Protein AF-A0A1Q5BEL4-F1 (afdb_monomer)

Sequence (198 aa):
MAGRVAHFDPRTVRQRYDLMGRSRVHVPMVVDVERRTFLWTDLHLPPSEGHHSVSRHIDELGRAGRDLYQYFSAGRTTLWNPAVWHAAARTDEVAVSRRHGLVRYRRGAGEDTAAFARRIRTLRTPDAEEPHGTESGDGDGVAAVERAAAGKRVLLAVVNGDAAPEKVSGTVYRLLPGPVDGCGLDRVAAGDLVASLG

Nearest PDB structures (foldseek):
  5nd9-assembly1_g  TM=2.510E-01  e=7.065E-01  Staphylococcus aureus subsp. aureus NCTC 8325

Foldseek 3Di:
DDDDDPDDDPVPPLDDDPPPDPADDAQDWDADPVVRDIDGDRDGDDDDPDDDDCVVCVVVSVVVVVVSVCCVVVPDDDLLLLVLLLCLVPDQWDWDQDPFWIFIGGADDVQHSVNSSCCVSVVHDTPDTDTDDPVDDPVSSQVVVLVVQALEEDEAEEAALAHQRHNGEEAYEYNYDYNNVVNHHHYDYSVRSVVVSD

Secondary structure (DSSP, 8-state):
----PPPP-TTS-S------S-----PPPEEETTTTEEE-----PPPPSS---TTTTHHHHHHHHHHHHHHHHS----THHHHHHHHHHH-SEEEEEETTEEEEEEPPTT--HHHHHHHHHTT-S-SEEEEPPTT--THHHHHHHHHHHTTSEEEEEEEE-----TT-EEEEEEEE--GGGGTTPEE--HHHHHHTT-

Solvent-accessible surface area (backbone atoms only — not comparable to full-atom values): 12216 Å² total; per-residue (Å²): 137,86,80,81,73,82,78,86,56,82,84,72,57,88,78,76,78,84,75,87,64,98,76,90,56,78,50,71,72,45,73,42,75,90,79,72,45,73,47,78,51,93,48,82,64,82,88,69,95,74,81,92,48,65,84,83,40,46,71,61,52,48,47,53,50,49,54,50,50,51,46,64,73,75,49,79,86,49,77,62,56,54,49,35,47,43,45,32,72,74,47,55,70,51,75,48,74,43,100,62,24,41,34,31,41,62,65,53,92,90,54,48,51,67,57,45,22,48,35,60,71,68,72,46,88,59,76,43,76,48,71,46,65,96,86,59,60,79,62,51,46,36,55,50,51,22,64,73,40,40,69,34,78,43,78,48,76,38,65,61,19,74,40,62,36,53,73,33,37,51,35,32,35,58,77,37,86,41,55,34,74,77,40,69,41,47,78,48,54,74,65,54,47,55,59,70,74,111

Mean predicted aligned error: 13.11 Å

pLDDT: mean 76.08, std 18.52, range [31.66, 98.0]

Structure (mmCIF, N/CA/C/O backbone):
data_AF-A0A1Q5BEL4-F1
#
_entry.id   AF-A0A1Q5BEL4-F1
#
loop_
_atom_site.group_PDB
_atom_site.id
_atom_site.type_symbol
_atom_site.label_atom_id
_atom_site.label_alt_id
_atom_site.label_comp_id
_atom_site.label_asym_id
_atom_site.label_entity_id
_atom_site.label_seq_id
_atom_site.pdbx_PDB_ins_code
_atom_site.Cartn_x
_atom_site.Cartn_y
_atom_site.Cartn_z
_atom_site.occupancy
_atom_site.B_iso_or_equiv
_atom_site.auth_seq_id
_atom_site.auth_comp_id
_atom_site.auth_asym_id
_atom_site.auth_atom_id
_atom_site.pdbx_PDB_model_num
ATOM 1 N N . MET A 1 1 ? 41.009 25.232 13.700 1.00 37.00 1 MET A N 1
ATOM 2 C CA . MET A 1 1 ? 39.651 24.827 13.274 1.00 37.00 1 MET A CA 1
ATOM 3 C C . MET A 1 1 ? 39.767 23.459 12.613 1.00 37.00 1 MET A C 1
ATOM 5 O O . MET A 1 1 ? 40.233 23.382 11.487 1.00 37.00 1 MET A O 1
ATOM 9 N N . ALA A 1 2 ? 39.477 22.377 13.339 1.00 40.75 2 ALA A N 1
ATOM 10 C CA . ALA A 1 2 ? 39.566 21.017 12.807 1.00 40.75 2 ALA A CA 1
ATOM 11 C C . ALA A 1 2 ? 38.225 20.642 12.158 1.00 40.75 2 ALA A C 1
ATOM 13 O O . ALA A 1 2 ? 37.207 20.559 12.845 1.00 40.75 2 ALA A O 1
ATOM 14 N N . GLY A 1 3 ? 38.217 20.466 10.836 1.00 41.31 3 GLY A N 1
ATOM 15 C CA . GLY A 1 3 ? 37.051 19.982 10.101 1.00 41.31 3 GLY A CA 1
ATOM 16 C C . GLY A 1 3 ? 36.788 18.518 10.446 1.00 41.31 3 GLY A C 1
ATOM 17 O O . GLY A 1 3 ? 37.640 17.664 10.212 1.00 41.31 3 GLY A O 1
ATOM 18 N N . ARG A 1 4 ? 35.617 18.217 11.018 1.00 44.59 4 ARG A N 1
ATOM 19 C CA . ARG A 1 4 ? 35.156 16.833 11.179 1.00 44.59 4 ARG A CA 1
ATOM 20 C C . ARG A 1 4 ? 34.889 16.252 9.796 1.00 44.59 4 ARG A C 1
ATOM 22 O O . ARG A 1 4 ? 33.920 16.630 9.145 1.00 44.59 4 ARG A O 1
ATOM 29 N N . VAL A 1 5 ? 35.727 15.313 9.374 1.00 47.38 5 VAL A N 1
ATOM 30 C CA . VAL A 1 5 ? 35.394 14.391 8.288 1.00 47.38 5 VAL A CA 1
ATOM 31 C C . VAL A 1 5 ? 34.282 13.488 8.818 1.00 47.38 5 VAL A C 1
ATOM 33 O O . VAL A 1 5 ? 34.467 12.812 9.831 1.00 47.38 5 VAL A O 1
ATOM 36 N N . ALA A 1 6 ? 33.104 13.526 8.196 1.00 55.84 6 ALA A N 1
ATOM 37 C CA . ALA A 1 6 ? 32.023 12.611 8.536 1.00 55.84 6 ALA A CA 1
ATOM 38 C C . ALA A 1 6 ? 32.507 11.176 8.280 1.00 55.84 6 ALA A C 1
ATOM 40 O O . ALA A 1 6 ? 32.850 10.818 7.154 1.00 55.84 6 ALA A O 1
ATOM 41 N N . HIS A 1 7 ? 32.595 10.378 9.343 1.00 51.28 7 HIS A N 1
ATOM 42 C CA . HIS A 1 7 ? 33.021 8.988 9.260 1.00 51.28 7 HIS A CA 1
ATOM 43 C C . HIS A 1 7 ? 31.937 8.197 8.517 1.00 51.28 7 HIS A C 1
ATOM 45 O O . HIS A 1 7 ? 30.773 8.212 8.915 1.00 51.28 7 HIS A O 1
ATOM 51 N N . PHE A 1 8 ? 32.304 7.537 7.421 1.00 48.06 8 PHE A N 1
ATOM 52 C CA . PHE A 1 8 ? 31.391 6.686 6.662 1.00 48.06 8 PHE A CA 1
ATOM 53 C C . PHE A 1 8 ? 30.908 5.522 7.545 1.00 48.06 8 PHE A C 1
ATOM 55 O O . PHE A 1 8 ? 31.724 4.716 7.996 1.00 48.06 8 PHE A O 1
ATOM 62 N N . ASP A 1 9 ? 29.596 5.439 7.799 1.00 60.56 9 ASP A N 1
ATOM 63 C CA . ASP A 1 9 ? 28.967 4.310 8.494 1.00 60.56 9 ASP A CA 1
ATOM 64 C C . ASP A 1 9 ? 28.228 3.407 7.485 1.00 60.56 9 ASP A C 1
ATOM 66 O O . ASP A 1 9 ? 27.144 3.766 7.011 1.00 60.56 9 ASP A O 1
ATOM 70 N N . PRO A 1 10 ? 28.748 2.205 7.179 1.00 42.53 10 PRO A N 1
ATOM 71 C CA . PRO A 1 10 ? 28.128 1.265 6.242 1.00 42.53 10 PRO A CA 1
ATOM 72 C C . PRO A 1 10 ? 26.755 0.725 6.699 1.00 42.53 10 PRO A C 1
ATOM 74 O O . PRO A 1 10 ? 26.060 0.052 5.929 1.00 42.53 10 PRO A O 1
ATOM 77 N N . ARG A 1 11 ? 26.320 0.995 7.938 1.00 47.84 11 ARG A N 1
ATOM 78 C CA . ARG A 1 11 ? 24.953 0.701 8.408 1.00 47.84 11 ARG A CA 1
ATOM 79 C C . ARG A 1 11 ? 23.916 1.711 7.921 1.00 47.84 11 ARG A C 1
ATOM 81 O O . ARG A 1 11 ? 22.742 1.367 7.856 1.00 47.84 11 ARG A O 1
ATOM 88 N N . THR A 1 12 ? 24.342 2.905 7.514 1.00 48.41 12 THR A N 1
ATOM 89 C CA . THR A 1 12 ? 23.457 3.967 7.000 1.00 48.41 12 THR A CA 1
ATOM 90 C C . THR A 1 12 ? 23.171 3.849 5.500 1.00 48.41 12 THR A C 1
ATOM 92 O O . THR A 1 12 ? 22.298 4.537 4.969 1.00 48.41 12 THR A O 1
ATOM 95 N N . VAL A 1 13 ? 23.873 2.948 4.804 1.00 45.94 13 VAL A N 1
ATOM 96 C CA . VAL A 1 13 ? 23.683 2.684 3.374 1.00 45.94 13 VAL A CA 1
ATOM 97 C C . VAL A 1 13 ? 22.357 1.947 3.167 1.00 45.94 13 VAL A C 1
ATOM 99 O O . VAL A 1 13 ? 22.234 0.759 3.462 1.00 45.94 13 VAL A O 1
ATOM 102 N N . ARG A 1 14 ? 21.356 2.668 2.648 1.00 45.94 14 ARG A N 1
ATOM 103 C CA . ARG A 1 14 ? 19.974 2.185 2.444 1.00 45.94 14 ARG A CA 1
ATOM 104 C C . ARG A 1 14 ? 19.803 1.255 1.235 1.00 45.94 14 ARG A C 1
ATOM 106 O O . ARG A 1 14 ? 18.746 0.655 1.082 1.00 45.94 14 ARG A O 1
ATOM 113 N N . GLN A 1 15 ? 20.828 1.119 0.396 1.00 37.22 15 GLN A N 1
ATOM 114 C CA . GLN A 1 15 ? 20.825 0.255 -0.784 1.00 37.22 15 GLN A CA 1
ATOM 115 C C . GLN A 1 15 ? 21.893 -0.829 -0.606 1.00 37.22 15 GLN A C 1
ATOM 117 O O . GLN A 1 15 ? 23.049 -0.657 -0.981 1.00 37.22 15 GLN A O 1
ATOM 122 N N . ARG A 1 16 ? 21.516 -1.937 0.038 1.00 38.50 16 ARG A N 1
ATOM 123 C CA . ARG A 1 16 ? 22.354 -3.138 0.119 1.00 38.50 16 ARG A CA 1
ATOM 124 C C . ARG A 1 16 ? 21.904 -4.089 -0.975 1.00 38.50 16 ARG A C 1
ATOM 126 O O . ARG A 1 16 ? 20.844 -4.693 -0.861 1.00 38.50 16 ARG A O 1
ATOM 133 N N . TYR A 1 17 ? 22.691 -4.184 -2.039 1.00 38.97 17 TYR A N 1
ATOM 134 C CA . TYR A 1 17 ? 22.554 -5.290 -2.974 1.00 38.97 17 TYR A CA 1
ATOM 135 C C . TYR A 1 17 ? 23.075 -6.547 -2.288 1.00 38.97 17 TYR A C 1
ATOM 137 O O . TYR A 1 17 ? 24.225 -6.584 -1.847 1.00 38.97 17 TYR A O 1
ATOM 145 N N . ASP A 1 18 ? 22.220 -7.557 -2.167 1.00 35.81 18 ASP A N 1
ATOM 146 C CA . ASP A 1 18 ? 22.659 -8.890 -1.787 1.00 35.81 18 ASP A CA 1
ATOM 147 C C . ASP A 1 18 ? 23.383 -9.495 -2.998 1.00 35.81 18 ASP A C 1
ATOM 149 O O . ASP A 1 18 ? 22.763 -9.933 -3.963 1.00 35.81 18 ASP A O 1
ATOM 153 N N . LEU A 1 19 ? 24.716 -9.417 -2.999 1.00 38.28 19 LEU A N 1
ATOM 154 C CA . LEU A 1 19 ? 25.570 -9.966 -4.061 1.00 38.28 19 LEU A CA 1
ATOM 155 C C . LEU A 1 19 ? 25.794 -11.482 -3.904 1.00 38.28 19 LEU A C 1
ATOM 157 O O . LEU A 1 19 ? 26.675 -12.053 -4.549 1.00 38.28 19 LEU A O 1
ATOM 161 N N . MET A 1 20 ? 25.020 -12.157 -3.053 1.00 31.66 20 MET A N 1
ATOM 162 C CA . MET A 1 20 ? 25.122 -13.599 -2.855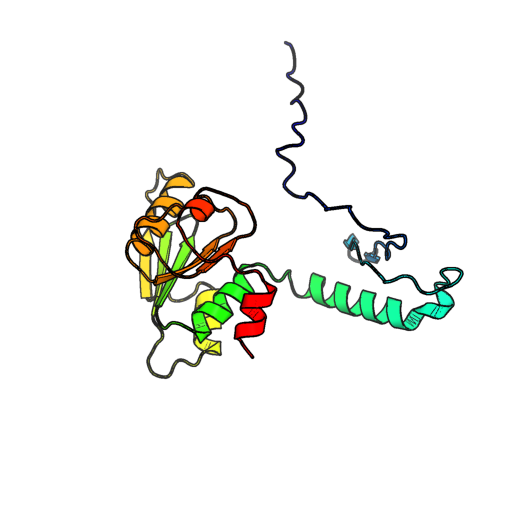 1.00 31.66 20 MET A CA 1
ATOM 163 C C . MET A 1 20 ? 24.425 -14.348 -4.001 1.00 31.66 20 MET A C 1
ATOM 165 O O . MET A 1 20 ? 23.270 -14.751 -3.915 1.00 31.66 20 MET A O 1
ATOM 169 N N . GLY A 1 21 ? 25.154 -14.552 -5.100 1.00 42.91 21 GLY A N 1
ATOM 170 C CA . GLY A 1 21 ? 24.732 -15.371 -6.238 1.00 42.91 21 GLY A CA 1
ATOM 171 C C . GLY A 1 21 ? 25.822 -15.471 -7.308 1.00 42.91 21 GLY A C 1
ATOM 172 O O . GLY A 1 21 ? 26.607 -14.546 -7.496 1.00 42.91 21 GLY A O 1
ATOM 173 N N . ARG A 1 22 ? 25.899 -16.596 -8.035 1.00 42.25 22 ARG A N 1
ATOM 174 C CA . ARG A 1 22 ? 26.864 -16.801 -9.141 1.00 42.25 22 ARG A CA 1
ATOM 175 C C . ARG A 1 22 ? 26.453 -16.012 -10.398 1.00 42.25 22 ARG A C 1
ATOM 177 O O . ARG A 1 22 ? 26.188 -16.605 -11.438 1.00 42.25 22 ARG A O 1
ATOM 184 N N . SER A 1 23 ? 26.385 -14.686 -10.309 1.00 42.66 23 SER A N 1
ATOM 185 C CA . SER A 1 23 ? 26.035 -13.809 -11.433 1.00 42.66 23 SER A CA 1
ATOM 186 C C . SER A 1 23 ? 27.297 -13.333 -12.161 1.00 42.66 23 SER A C 1
ATOM 188 O O . SER A 1 23 ? 28.214 -12.826 -11.521 1.00 42.66 23 SER A O 1
ATOM 190 N N . ARG A 1 24 ? 27.373 -13.512 -13.489 1.00 49.47 24 ARG A N 1
ATOM 191 C CA . ARG A 1 24 ? 28.543 -13.131 -14.318 1.00 49.47 24 ARG A CA 1
ATOM 192 C C . ARG A 1 24 ? 28.232 -12.190 -15.488 1.00 49.47 24 ARG A C 1
ATOM 194 O O . ARG A 1 24 ? 29.149 -11.845 -16.226 1.00 49.47 24 ARG A O 1
ATOM 201 N N . VAL A 1 25 ? 26.985 -11.750 -15.659 1.00 49.25 25 VAL A N 1
ATOM 202 C CA . VAL A 1 25 ? 26.607 -10.832 -16.745 1.00 49.25 25 VAL A CA 1
ATOM 203 C C . VAL A 1 25 ? 25.882 -9.625 -16.163 1.00 49.25 25 VAL A C 1
ATOM 205 O O . VAL A 1 25 ? 24.880 -9.784 -15.474 1.00 49.25 25 VAL A O 1
ATOM 208 N N . HIS A 1 26 ? 26.407 -8.434 -16.450 1.00 51.78 26 HIS A N 1
ATOM 209 C CA . HIS A 1 26 ? 25.772 -7.146 -16.179 1.00 51.78 26 HIS A CA 1
ATOM 210 C C . HIS A 1 26 ? 25.292 -6.569 -17.519 1.00 51.78 26 HIS A C 1
ATOM 212 O O . HIS A 1 26 ? 26.087 -6.403 -18.445 1.00 51.78 26 HIS A O 1
ATOM 218 N N . VAL A 1 27 ? 23.990 -6.320 -17.646 1.00 54.47 27 VAL A N 1
ATOM 219 C CA . VAL A 1 27 ? 23.359 -5.698 -18.830 1.00 54.47 27 VAL A CA 1
ATOM 220 C C . VAL A 1 27 ? 23.579 -4.173 -18.776 1.00 54.47 27 VAL A C 1
ATOM 222 O O . VAL A 1 27 ? 23.714 -3.630 -17.678 1.00 54.47 27 VAL A O 1
ATOM 225 N N . PRO A 1 28 ? 23.717 -3.470 -19.921 1.00 59.34 28 PRO A N 1
ATOM 226 C CA . PRO A 1 28 ? 24.504 -2.246 -19.957 1.00 59.34 28 PRO A CA 1
ATOM 227 C C . PRO A 1 28 ? 23.776 -1.027 -19.397 1.00 59.34 28 PRO A C 1
ATOM 229 O O . PRO A 1 28 ? 22.558 -0.882 -19.490 1.00 59.34 28 PRO A O 1
ATOM 232 N N . MET A 1 29 ? 24.587 -0.097 -18.898 1.00 60.78 29 MET A N 1
ATOM 233 C CA . MET A 1 29 ? 24.228 1.306 -18.749 1.00 60.78 29 MET A CA 1
ATOM 234 C C . MET A 1 29 ? 23.734 1.846 -20.100 1.00 60.78 29 MET A C 1
ATOM 236 O O . MET A 1 29 ? 24.483 1.864 -21.077 1.00 60.78 29 MET A O 1
ATOM 240 N N . VAL A 1 30 ? 22.482 2.292 -20.162 1.00 64.25 30 VAL A N 1
ATOM 241 C CA . VAL A 1 30 ? 21.919 2.969 -21.337 1.00 64.25 30 VAL A CA 1
ATOM 242 C C . VAL A 1 30 ? 22.134 4.466 -21.159 1.00 64.25 30 VAL A C 1
ATOM 244 O O . VAL A 1 30 ? 21.725 5.021 -20.143 1.00 64.25 30 VAL A O 1
ATOM 247 N N . VAL A 1 31 ? 22.769 5.128 -22.126 1.00 62.19 31 VAL A N 1
ATOM 248 C CA . VAL A 1 31 ? 22.991 6.582 -22.109 1.00 62.19 31 VAL A CA 1
ATOM 249 C C . VAL A 1 31 ? 22.191 7.221 -23.234 1.00 62.19 31 VAL A C 1
ATOM 251 O O . VAL A 1 31 ? 22.433 6.951 -24.407 1.00 62.19 31 VAL A O 1
ATOM 254 N N . ASP A 1 32 ? 21.250 8.084 -22.870 1.00 66.94 32 ASP A N 1
ATOM 255 C CA . ASP A 1 32 ? 20.534 8.953 -23.795 1.00 66.94 32 ASP A CA 1
ATOM 256 C C . ASP A 1 32 ? 21.295 10.285 -23.874 1.00 66.94 32 ASP A C 1
ATOM 258 O O . ASP A 1 32 ? 21.235 11.118 -22.962 1.00 66.94 32 ASP A O 1
ATOM 262 N N . VAL A 1 33 ? 22.072 10.453 -24.946 1.00 76.06 33 VAL A N 1
ATOM 263 C CA . VAL A 1 33 ? 22.951 11.617 -25.148 1.00 76.06 33 VAL A CA 1
ATOM 264 C C . VAL A 1 33 ? 22.149 12.884 -25.453 1.00 76.06 33 VAL A C 1
ATOM 266 O O . VAL A 1 33 ? 22.538 13.968 -25.019 1.00 76.06 33 VAL A O 1
ATOM 269 N N . GLU A 1 34 ? 21.017 12.757 -26.149 1.00 62.38 34 GLU A N 1
ATOM 270 C CA . GLU A 1 34 ? 20.153 13.885 -26.509 1.00 62.38 34 GLU A CA 1
ATOM 271 C C . GLU A 1 34 ? 19.497 14.478 -25.259 1.00 62.38 34 GLU A C 1
ATOM 273 O O . GLU A 1 34 ? 19.540 15.688 -25.031 1.00 62.38 34 GLU A O 1
ATOM 278 N N . ARG A 1 35 ? 18.956 13.614 -24.395 1.00 61.69 35 ARG A N 1
ATOM 279 C CA . ARG A 1 35 ? 18.282 14.026 -23.156 1.00 61.69 35 ARG A CA 1
ATOM 280 C C . ARG A 1 35 ? 19.229 14.171 -21.969 1.00 61.69 35 ARG A C 1
ATOM 282 O O . ARG A 1 35 ? 18.795 14.609 -20.906 1.00 61.69 35 ARG A O 1
ATOM 289 N N . ARG A 1 36 ? 20.510 13.820 -22.135 1.00 65.94 36 ARG A N 1
ATOM 290 C CA . ARG A 1 36 ? 21.544 13.800 -21.082 1.00 65.94 36 ARG A CA 1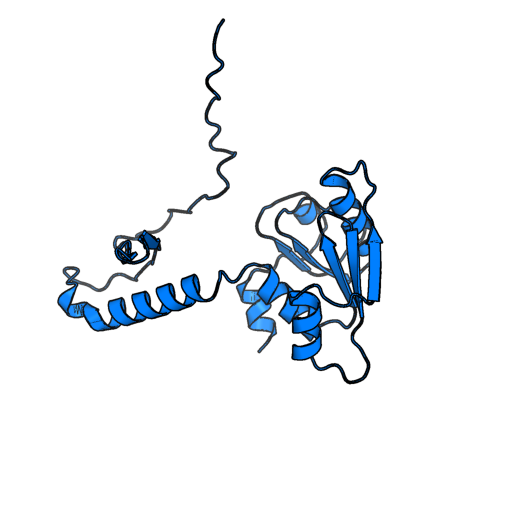
ATOM 291 C C . ARG A 1 36 ? 21.113 12.988 -19.858 1.00 65.94 36 ARG A C 1
ATOM 293 O O . ARG A 1 36 ? 21.316 13.404 -18.719 1.00 65.94 36 ARG A O 1
ATOM 300 N N . THR A 1 37 ? 20.511 11.826 -20.095 1.00 60.56 37 THR A N 1
ATOM 301 C CA . THR A 1 37 ? 20.098 10.902 -19.030 1.00 60.56 37 THR A CA 1
ATOM 302 C C . THR A 1 37 ? 20.820 9.573 -19.172 1.00 60.56 37 THR A C 1
ATOM 304 O O . THR A 1 37 ? 21.246 9.197 -20.262 1.00 60.56 37 THR A O 1
ATOM 307 N N . PHE A 1 38 ? 20.983 8.856 -18.064 1.00 56.50 38 PHE A N 1
ATOM 308 C CA . PHE A 1 38 ? 21.487 7.491 -18.094 1.00 56.50 38 PHE A CA 1
ATOM 309 C C . PHE A 1 38 ? 20.603 6.585 -17.245 1.00 56.50 38 PHE A C 1
ATOM 311 O O . PHE A 1 38 ? 20.032 7.011 -16.238 1.00 56.50 38 PHE A O 1
ATOM 318 N N . LEU A 1 39 ? 20.513 5.327 -17.657 1.00 64.94 39 LEU A N 1
ATOM 319 C CA . LEU A 1 39 ? 19.819 4.272 -16.953 1.00 64.94 39 LEU A CA 1
ATOM 320 C C . LEU A 1 39 ? 20.799 3.139 -16.652 1.00 64.94 39 LEU A C 1
ATOM 322 O O . LEU A 1 39 ? 21.334 2.514 -17.562 1.00 64.94 39 LEU A O 1
ATOM 326 N N . TRP A 1 40 ? 21.012 2.871 -15.367 1.00 60.03 40 TRP A N 1
ATOM 327 C CA . TRP A 1 40 ? 21.757 1.711 -14.885 1.00 60.03 40 TRP A CA 1
ATOM 328 C C . TRP A 1 40 ? 20.764 0.679 -14.359 1.00 60.03 40 TRP A C 1
ATOM 330 O O . TRP A 1 40 ? 19.935 1.007 -13.508 1.00 60.03 40 TRP A O 1
ATOM 340 N N . THR A 1 41 ? 20.850 -0.564 -14.837 1.00 60.16 41 THR A N 1
ATOM 341 C CA . THR A 1 41 ? 20.016 -1.663 -14.333 1.00 60.16 41 THR A CA 1
ATOM 342 C C . THR A 1 41 ? 20.878 -2.889 -14.072 1.00 60.16 41 THR A C 1
ATOM 344 O O . THR A 1 41 ? 21.568 -3.352 -14.979 1.00 60.16 41 THR A O 1
ATOM 347 N N . ASP A 1 42 ? 20.802 -3.446 -12.867 1.00 60.03 42 ASP A N 1
ATOM 348 C CA . ASP A 1 42 ? 21.442 -4.722 -12.546 1.00 60.03 42 ASP A CA 1
ATOM 349 C C . ASP A 1 42 ? 20.514 -5.859 -12.981 1.00 60.03 42 ASP A C 1
ATOM 351 O O . ASP A 1 42 ? 19.735 -6.400 -12.197 1.00 60.03 42 ASP A O 1
ATOM 355 N N . LEU A 1 43 ? 20.524 -6.163 -14.280 1.00 58.62 43 LEU A N 1
ATOM 356 C CA . LEU A 1 43 ? 19.709 -7.241 -14.829 1.00 58.62 43 LEU A CA 1
ATOM 357 C C . LEU A 1 43 ? 20.487 -8.555 -14.749 1.00 58.62 43 LEU A C 1
ATOM 359 O O . LEU A 1 43 ? 21.539 -8.710 -15.371 1.00 58.62 43 LEU A O 1
ATOM 363 N N . HIS A 1 44 ? 19.956 -9.496 -13.971 1.00 59.09 44 HIS A N 1
ATOM 364 C CA . HIS A 1 44 ? 20.517 -10.831 -13.811 1.00 59.09 44 HIS A CA 1
ATOM 365 C C . HIS A 1 44 ? 19.959 -11.752 -14.895 1.00 59.09 44 HIS A C 1
ATOM 367 O O . HIS A 1 44 ? 18.794 -12.142 -14.845 1.00 59.09 44 HIS A O 1
ATOM 373 N N . LEU A 1 45 ? 20.790 -12.107 -15.873 1.00 57.88 45 LEU A N 1
ATOM 374 C CA . LEU A 1 45 ? 20.449 -13.131 -16.858 1.00 57.88 45 LEU A CA 1
ATOM 375 C C . LEU A 1 45 ? 21.005 -14.488 -16.400 1.00 57.88 45 LEU A C 1
ATOM 377 O O . LEU A 1 45 ? 22.172 -14.551 -15.994 1.00 57.88 45 LEU A O 1
ATOM 381 N N . PRO A 1 46 ? 20.207 -15.574 -16.442 1.00 51.94 46 PRO A N 1
ATOM 382 C CA . PRO A 1 46 ? 20.721 -16.908 -16.165 1.00 51.94 46 PRO A CA 1
ATOM 383 C C . PRO A 1 46 ? 21.816 -17.261 -17.187 1.00 51.94 46 PRO A C 1
ATOM 385 O O . PRO A 1 46 ? 21.712 -16.874 -18.354 1.00 51.94 46 PRO A O 1
ATOM 388 N N . PRO A 1 47 ? 22.884 -17.966 -16.778 1.00 51.09 47 PRO A N 1
ATOM 389 C CA . PRO A 1 47 ? 23.959 -18.318 -17.692 1.00 51.09 47 PRO A CA 1
ATOM 390 C C . PRO A 1 47 ? 23.441 -19.267 -18.779 1.00 51.09 47 PRO A C 1
ATOM 392 O O . PRO A 1 47 ? 22.877 -20.315 -18.472 1.00 51.09 47 PRO A O 1
ATOM 395 N N . SER A 1 48 ? 23.673 -18.922 -20.043 1.00 55.56 48 SER A N 1
ATOM 396 C CA . SER A 1 48 ? 23.706 -19.893 -21.136 1.00 55.56 48 SER A CA 1
ATOM 397 C C . SER A 1 48 ? 25.138 -20.413 -21.292 1.00 55.56 48 SER A C 1
ATOM 399 O O . SER A 1 48 ? 26.105 -19.687 -21.045 1.00 55.56 48 SER A O 1
ATOM 401 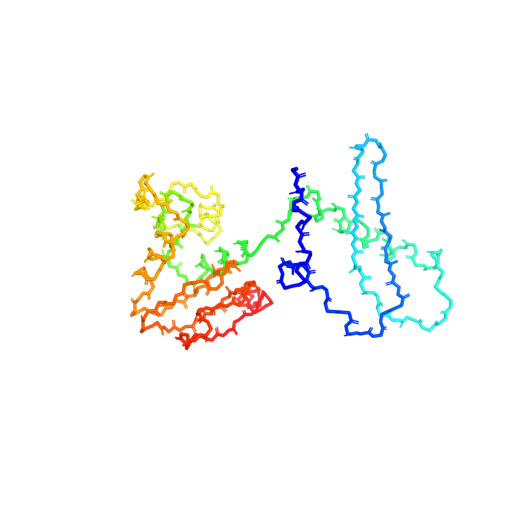N N . GLU A 1 49 ? 25.302 -21.686 -21.653 1.00 46.03 49 GLU A N 1
ATOM 402 C CA . GLU A 1 49 ? 26.627 -22.246 -21.931 1.00 46.03 49 GLU A CA 1
ATOM 403 C C . GLU A 1 49 ? 27.265 -21.536 -23.144 1.00 46.03 49 GLU A C 1
ATOM 405 O O . GLU A 1 49 ? 26.658 -21.450 -24.212 1.00 46.03 49 GLU A O 1
ATOM 410 N N . GLY A 1 50 ? 28.495 -21.024 -22.993 1.00 54.84 50 GLY A N 1
ATOM 411 C CA . GLY A 1 50 ? 29.290 -20.442 -24.085 1.00 54.84 50 GLY A CA 1
ATOM 412 C C . GLY A 1 50 ? 29.812 -19.017 -23.844 1.00 54.84 50 GLY A C 1
ATOM 413 O O . GLY A 1 50 ? 29.740 -18.471 -22.746 1.00 54.84 50 GLY A O 1
ATOM 414 N N . HIS A 1 51 ? 30.390 -18.414 -24.891 1.00 50.59 51 HIS A N 1
ATOM 415 C CA . HIS A 1 51 ? 30.843 -17.018 -24.881 1.00 50.59 51 HIS A CA 1
ATOM 416 C C . HIS A 1 51 ? 29.647 -16.062 -25.001 1.00 50.59 51 HIS A C 1
ATOM 418 O O . HIS A 1 51 ? 28.845 -16.189 -25.928 1.00 50.59 51 HIS A O 1
ATOM 424 N N . HIS A 1 52 ? 29.556 -15.071 -24.108 1.00 56.47 52 HIS A N 1
ATOM 425 C CA . HIS A 1 52 ? 28.526 -14.029 -24.150 1.00 56.47 52 HIS A CA 1
ATOM 426 C C . HIS A 1 52 ? 28.690 -13.162 -25.409 1.00 56.47 52 HIS A C 1
ATOM 428 O O . HIS A 1 52 ? 29.532 -12.268 -25.468 1.00 56.47 52 HIS A O 1
ATOM 434 N N . SER A 1 53 ? 27.902 -13.454 -26.442 1.00 59.81 53 SER A N 1
ATOM 435 C CA . SER A 1 53 ? 27.921 -12.735 -27.714 1.00 59.81 53 SER A CA 1
ATOM 436 C C . SER A 1 53 ? 26.727 -11.792 -27.794 1.00 59.81 53 SER A C 1
ATOM 438 O O . SER A 1 53 ? 25.587 -12.230 -27.920 1.00 59.81 53 SER A O 1
ATOM 440 N N . VAL A 1 54 ? 26.993 -10.484 -27.765 1.00 58.75 54 VAL A N 1
ATOM 441 C CA . VAL A 1 54 ? 25.955 -9.446 -27.898 1.00 58.75 54 VAL A CA 1
ATOM 442 C C . VAL A 1 54 ? 25.152 -9.621 -29.189 1.00 58.75 54 VAL A C 1
ATOM 444 O O . VAL A 1 54 ? 23.933 -9.492 -29.173 1.00 58.75 54 VAL A O 1
ATOM 447 N N . SER A 1 55 ? 25.812 -9.983 -30.294 1.00 60.22 55 SER A N 1
ATOM 448 C CA . SER A 1 55 ? 25.143 -10.200 -31.580 1.00 60.22 55 SER A CA 1
ATOM 449 C C . SER A 1 55 ? 24.185 -11.391 -31.568 1.00 60.22 55 SER A C 1
AT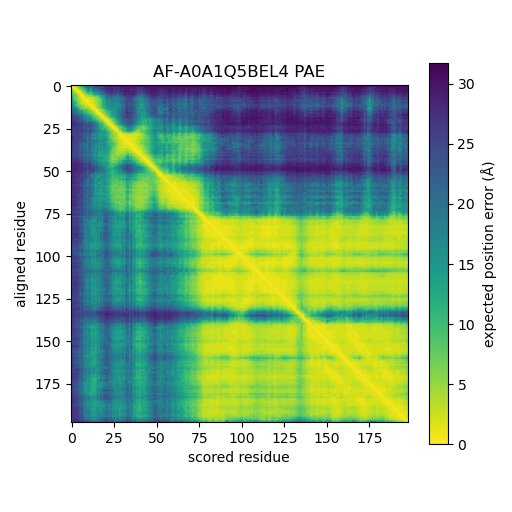OM 451 O O . SER A 1 55 ? 23.164 -11.341 -32.245 1.00 60.22 55 SER A O 1
ATOM 453 N N . ARG A 1 56 ? 24.463 -12.437 -30.778 1.00 59.38 56 ARG A N 1
ATOM 454 C CA . ARG A 1 56 ? 23.565 -13.596 -30.634 1.00 59.38 56 ARG A CA 1
ATOM 455 C C . ARG A 1 56 ? 22.341 -13.314 -29.760 1.00 59.38 56 ARG A C 1
ATOM 457 O O . ARG A 1 56 ? 21.333 -13.983 -29.931 1.00 59.38 56 ARG A O 1
ATOM 464 N N . HIS A 1 57 ? 22.421 -12.330 -28.865 1.00 62.25 57 HIS A N 1
ATOM 465 C CA . HIS A 1 57 ? 21.358 -11.988 -27.910 1.00 62.25 57 HIS A CA 1
ATOM 466 C C . HIS A 1 57 ? 20.697 -10.630 -28.199 1.00 62.25 57 HIS A C 1
ATOM 468 O O . HIS A 1 57 ? 20.026 -10.075 -27.330 1.00 62.25 57 HIS A O 1
ATOM 474 N N . ILE A 1 58 ? 20.879 -10.070 -29.402 1.00 69.00 58 ILE A N 1
ATOM 475 C CA . ILE A 1 58 ? 20.450 -8.701 -29.730 1.00 69.00 58 ILE A CA 1
ATOM 476 C C . ILE A 1 58 ? 18.944 -8.478 -29.523 1.00 69.00 58 ILE A C 1
ATOM 478 O O . ILE A 1 58 ? 18.549 -7.438 -29.000 1.00 69.00 58 ILE A O 1
ATOM 482 N N . ASP A 1 59 ? 18.110 -9.471 -29.832 1.00 71.06 59 ASP A N 1
ATOM 483 C CA . ASP A 1 59 ? 16.653 -9.366 -29.684 1.00 71.06 59 ASP A CA 1
ATOM 484 C C . ASP A 1 59 ? 16.189 -9.480 -28.224 1.00 71.06 59 ASP A C 1
ATOM 486 O O . ASP A 1 59 ? 15.205 -8.859 -27.819 1.00 71.06 59 ASP A O 1
ATOM 490 N N . GLU A 1 60 ? 16.873 -10.287 -27.414 1.00 67.12 60 GLU A N 1
ATOM 491 C CA . GLU A 1 60 ? 16.592 -10.441 -25.979 1.00 67.12 60 GLU A CA 1
ATOM 492 C C . GLU A 1 60 ? 17.047 -9.199 -25.210 1.00 67.12 60 GLU A C 1
ATOM 494 O O . GLU A 1 60 ? 16.288 -8.645 -24.415 1.00 67.12 60 GLU A O 1
ATOM 499 N N . LEU A 1 61 ? 18.246 -8.699 -25.524 1.00 68.75 61 LEU A N 1
ATOM 500 C CA . LEU A 1 61 ? 18.779 -7.448 -24.988 1.00 68.75 61 LEU A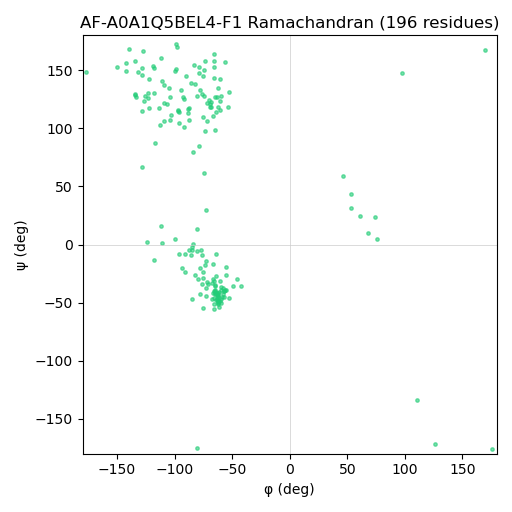 CA 1
ATOM 501 C C . LEU A 1 61 ? 17.949 -6.242 -25.441 1.00 68.75 61 LEU A C 1
ATOM 503 O O . LEU A 1 61 ? 17.697 -5.344 -24.642 1.00 68.75 61 LEU A O 1
ATOM 507 N N . GLY A 1 62 ? 17.481 -6.228 -26.691 1.00 71.06 62 GLY A N 1
ATOM 508 C CA . GLY A 1 62 ? 16.601 -5.187 -27.220 1.00 71.06 62 GLY A CA 1
ATOM 509 C C . GLY A 1 62 ? 15.239 -5.155 -26.523 1.00 71.06 62 GLY A C 1
ATOM 510 O O . GLY A 1 62 ? 14.743 -4.074 -26.202 1.00 71.06 62 GLY A O 1
ATOM 511 N N . ARG A 1 63 ? 14.655 -6.324 -26.224 1.00 73.06 63 ARG A N 1
ATOM 512 C CA . ARG A 1 63 ? 13.421 -6.437 -25.427 1.00 73.06 63 ARG A CA 1
ATOM 513 C C . ARG A 1 63 ? 13.631 -5.985 -23.988 1.00 73.06 63 ARG A C 1
ATOM 515 O O . ARG A 1 63 ? 12.921 -5.093 -23.542 1.00 73.06 63 ARG A O 1
ATOM 522 N N . ALA A 1 64 ? 14.656 -6.501 -23.313 1.00 70.25 64 ALA A N 1
ATOM 523 C CA . ALA A 1 64 ? 14.993 -6.076 -21.958 1.00 70.25 64 ALA A CA 1
ATOM 524 C C . ALA A 1 64 ? 15.247 -4.559 -21.889 1.00 70.25 64 ALA A C 1
ATOM 526 O O . ALA A 1 64 ? 14.699 -3.879 -21.028 1.00 70.25 64 ALA A O 1
ATOM 527 N N . GLY A 1 65 ? 16.010 -4.004 -22.835 1.00 71.19 65 GLY A N 1
ATOM 528 C CA . GLY A 1 65 ? 16.274 -2.568 -22.931 1.00 71.19 65 GLY A CA 1
ATOM 529 C C . GLY A 1 65 ? 15.009 -1.738 -23.162 1.00 71.19 65 GLY A C 1
ATOM 530 O O . GLY A 1 65 ? 14.836 -0.709 -22.512 1.00 71.19 65 GLY A O 1
ATOM 531 N N . ARG A 1 66 ? 14.098 -2.193 -24.034 1.00 73.50 66 ARG A N 1
ATOM 532 C CA . ARG A 1 66 ? 12.790 -1.554 -24.251 1.00 73.50 66 ARG A CA 1
ATOM 533 C C . ARG A 1 66 ? 11.935 -1.580 -22.986 1.00 73.50 66 ARG A C 1
ATOM 535 O O . ARG A 1 66 ? 11.414 -0.534 -22.609 1.00 73.50 66 ARG A O 1
ATOM 542 N N . ASP A 1 67 ? 11.810 -2.735 -22.343 1.00 73.56 67 ASP A N 1
ATOM 543 C CA . ASP A 1 67 ? 10.964 -2.915 -21.161 1.00 73.56 67 ASP A CA 1
ATOM 544 C C . ASP A 1 67 ? 11.484 -2.080 -19.989 1.00 73.56 67 ASP A C 1
ATOM 546 O O . ASP A 1 67 ? 10.718 -1.380 -19.327 1.00 73.56 67 ASP A O 1
ATOM 550 N N . LEU A 1 68 ? 12.805 -2.062 -19.790 1.00 71.12 68 LEU A N 1
ATOM 551 C CA . LEU A 1 68 ? 13.463 -1.196 -18.817 1.00 71.12 68 LEU A CA 1
ATOM 552 C C . LEU A 1 68 ? 13.244 0.280 -19.155 1.00 71.12 68 LEU A C 1
ATOM 554 O O . LEU A 1 68 ? 12.811 1.046 -18.298 1.00 71.12 68 LEU A O 1
ATOM 558 N N . TYR A 1 69 ? 13.489 0.700 -20.397 1.00 72.44 69 TYR A N 1
ATOM 559 C CA . TYR A 1 69 ? 13.283 2.090 -20.797 1.00 72.44 69 TYR A CA 1
ATOM 560 C C . TYR A 1 69 ? 11.832 2.530 -20.583 1.00 72.44 69 TYR A C 1
ATOM 562 O O . TYR A 1 69 ? 11.594 3.593 -20.013 1.00 72.44 69 TYR A O 1
ATOM 570 N N . GLN A 1 70 ? 10.859 1.707 -20.975 1.00 71.12 70 GLN A N 1
ATOM 571 C CA . GLN A 1 70 ? 9.441 1.980 -20.772 1.00 71.12 70 GLN A CA 1
ATOM 572 C C . GLN A 1 70 ? 9.095 2.047 -19.280 1.00 71.12 70 GLN A C 1
ATOM 574 O O . GLN A 1 70 ? 8.422 2.985 -18.856 1.00 71.12 70 GLN A O 1
ATOM 579 N N . TYR A 1 71 ? 9.611 1.117 -18.475 1.00 65.44 71 TYR A N 1
ATOM 580 C CA . TYR A 1 71 ? 9.439 1.104 -17.024 1.00 65.44 71 TYR A CA 1
ATOM 581 C C . TYR A 1 71 ? 9.993 2.371 -16.355 1.00 65.44 71 TYR A C 1
ATOM 583 O O . TYR A 1 71 ? 9.310 3.002 -15.551 1.00 65.44 71 TYR A O 1
ATOM 591 N N . PHE A 1 72 ? 11.211 2.790 -16.705 1.00 67.69 72 PHE A N 1
ATOM 592 C CA . PHE A 1 72 ? 11.827 3.981 -16.117 1.00 67.69 72 PHE A CA 1
ATOM 593 C C . PHE A 1 72 ? 11.238 5.291 -16.658 1.00 67.69 72 PHE A C 1
ATOM 595 O O . PHE A 1 72 ? 11.186 6.274 -15.919 1.00 67.69 72 PHE A O 1
ATOM 602 N N . SER A 1 73 ? 10.738 5.300 -17.895 1.00 67.62 73 SER A N 1
ATOM 603 C CA . SER A 1 73 ? 10.111 6.477 -18.516 1.00 67.62 73 SER A CA 1
ATOM 604 C C . SER A 1 73 ? 8.664 6.697 -18.068 1.00 67.62 73 SER A C 1
ATOM 606 O O . SER A 1 73 ? 8.207 7.835 -18.018 1.00 67.62 73 SER A O 1
ATOM 608 N N . ALA A 1 74 ? 7.937 5.631 -17.717 1.00 65.62 74 ALA A N 1
ATOM 609 C CA . ALA A 1 74 ? 6.557 5.707 -17.227 1.00 65.62 74 ALA A CA 1
ATOM 610 C C . ALA A 1 74 ? 6.451 6.071 -15.730 1.00 65.62 74 ALA A C 1
ATOM 612 O O . ALA A 1 74 ? 5.351 6.284 -15.218 1.00 65.62 74 ALA A O 1
ATOM 613 N N . GLY A 1 75 ? 7.589 6.166 -15.034 1.00 59.84 75 GLY A N 1
ATOM 614 C CA . GLY A 1 75 ? 7.677 6.397 -13.594 1.00 59.84 75 GLY A CA 1
ATOM 615 C C . GLY A 1 75 ? 7.870 5.100 -12.803 1.00 59.84 75 GLY A C 1
ATOM 616 O O . GLY A 1 75 ? 7.387 4.033 -13.170 1.00 59.84 75 GLY A O 1
ATOM 617 N N . ARG A 1 76 ? 8.596 5.182 -11.679 1.00 61.44 76 ARG A N 1
ATOM 618 C CA . ARG A 1 76 ? 8.888 4.005 -10.848 1.00 61.44 76 ARG A CA 1
ATOM 619 C C . ARG A 1 76 ? 7.617 3.522 -10.156 1.00 61.44 76 ARG A C 1
ATOM 621 O O . ARG A 1 76 ? 7.007 4.268 -9.390 1.00 61.44 76 ARG A O 1
ATOM 628 N N . THR A 1 77 ? 7.263 2.254 -10.358 1.00 60.50 77 THR A N 1
ATOM 629 C CA . THR A 1 77 ? 6.296 1.589 -9.480 1.00 60.50 77 THR A CA 1
ATOM 630 C C . THR A 1 77 ? 6.908 1.508 -8.088 1.00 60.50 77 THR A C 1
ATOM 632 O O . THR A 1 77 ? 7.938 0.873 -7.888 1.00 60.50 77 THR A O 1
ATOM 635 N N . THR A 1 78 ? 6.312 2.208 -7.127 1.00 72.19 78 THR A N 1
ATOM 636 C CA . THR A 1 78 ? 6.725 2.147 -5.721 1.00 72.19 78 THR A CA 1
ATOM 637 C C . THR A 1 78 ? 5.823 1.173 -4.968 1.00 72.19 78 THR A C 1
ATOM 639 O O . THR A 1 78 ? 4.780 0.778 -5.490 1.00 72.19 78 THR A O 1
ATOM 642 N N . LEU A 1 79 ? 6.180 0.834 -3.721 1.00 74.06 79 LEU A N 1
ATOM 643 C CA . LEU A 1 79 ? 5.340 0.058 -2.786 1.00 74.06 79 LEU A CA 1
ATOM 644 C C . LEU A 1 79 ? 3.887 0.560 -2.740 1.00 74.06 79 LEU A C 1
ATOM 646 O O . LEU A 1 79 ? 2.964 -0.212 -2.504 1.00 74.06 79 LEU A O 1
ATOM 650 N N . TRP A 1 80 ? 3.703 1.859 -2.992 1.00 85.56 80 TRP A N 1
ATOM 651 C CA . TRP A 1 80 ? 2.421 2.542 -3.063 1.00 85.56 80 TRP A CA 1
ATOM 652 C C . TRP A 1 80 ? 1.436 1.873 -4.019 1.00 85.56 80 TRP A C 1
ATOM 654 O O . TRP A 1 80 ? 0.286 1.659 -3.663 1.00 85.56 80 TRP A O 1
ATOM 664 N N . ASN A 1 81 ? 1.875 1.513 -5.226 1.00 85.56 81 ASN A N 1
ATOM 665 C CA . ASN A 1 81 ? 0.977 1.010 -6.261 1.00 85.56 81 ASN A CA 1
ATOM 666 C C . ASN A 1 81 ? 0.346 -0.347 -5.897 1.00 85.56 81 ASN A C 1
ATOM 668 O O . ASN A 1 81 ? -0.885 -0.414 -5.882 1.00 85.56 81 ASN A O 1
ATOM 672 N N . PRO A 1 82 ? 1.115 -1.411 -5.583 1.00 84.56 82 PRO A N 1
ATOM 673 C CA . PRO A 1 82 ? 0.523 -2.681 -5.180 1.00 84.56 82 PRO A CA 1
ATOM 674 C C . PRO A 1 82 ? -0.236 -2.560 -3.854 1.00 84.56 82 PRO A C 1
ATOM 676 O O . PRO A 1 82 ? -1.301 -3.154 -3.731 1.00 84.56 82 PRO A O 1
ATOM 679 N N . ALA A 1 83 ? 0.226 -1.743 -2.897 1.00 89.62 83 ALA A N 1
ATOM 680 C CA . ALA A 1 83 ? -0.493 -1.529 -1.640 1.00 89.62 83 ALA A CA 1
ATOM 681 C C . ALA A 1 83 ? -1.874 -0.888 -1.856 1.00 89.62 83 ALA A C 1
ATOM 683 O O . ALA A 1 83 ? -2.858 -1.344 -1.278 1.00 89.62 83 ALA A O 1
ATOM 684 N N . VAL A 1 84 ? -1.969 0.133 -2.716 1.00 92.88 84 VAL A N 1
ATOM 685 C CA . VAL A 1 84 ? -3.240 0.798 -3.028 1.00 92.88 84 VAL A CA 1
ATOM 686 C C . VAL A 1 84 ? -4.192 -0.138 -3.755 1.00 92.88 84 VAL A C 1
ATOM 688 O O . VAL A 1 84 ? -5.360 -0.202 -3.384 1.00 92.88 84 VAL A O 1
ATOM 691 N N . TRP A 1 85 ? -3.720 -0.871 -4.764 1.00 92.25 85 TRP A N 1
ATOM 692 C CA . TRP A 1 85 ? -4.567 -1.829 -5.476 1.00 92.25 85 TRP A CA 1
ATOM 693 C C . TRP A 1 85 ? -5.048 -2.953 -4.562 1.00 92.25 85 TRP A C 1
ATOM 695 O O . TRP A 1 85 ? -6.229 -3.287 -4.583 1.00 92.25 85 TRP A O 1
ATOM 705 N N . HIS A 1 86 ? -4.172 -3.474 -3.703 1.00 91.88 86 HIS A N 1
ATOM 706 C CA . HIS A 1 86 ? -4.542 -4.480 -2.717 1.00 91.88 86 HIS A CA 1
ATOM 707 C C . HIS A 1 86 ? -5.574 -3.951 -1.716 1.00 91.88 86 HIS A C 1
ATOM 709 O O . HIS A 1 86 ? -6.593 -4.595 -1.474 1.00 91.88 86 HIS A O 1
ATOM 715 N N . ALA A 1 87 ? -5.351 -2.763 -1.149 1.00 93.44 87 ALA A N 1
ATOM 716 C CA . ALA A 1 87 ? -6.298 -2.139 -0.231 1.00 93.44 87 ALA A CA 1
ATOM 717 C C . ALA A 1 87 ? -7.650 -1.896 -0.920 1.00 93.44 87 ALA A C 1
ATOM 719 O O . ALA A 1 87 ? -8.687 -2.330 -0.427 1.00 93.44 87 ALA A O 1
ATOM 720 N N . ALA A 1 88 ? -7.634 -1.310 -2.117 1.00 94.69 88 ALA A N 1
ATOM 721 C CA . ALA A 1 88 ? -8.836 -1.044 -2.890 1.00 94.69 88 ALA A CA 1
ATOM 722 C C . ALA A 1 88 ? -9.551 -2.308 -3.384 1.00 94.69 88 ALA A C 1
ATOM 724 O O . ALA A 1 88 ? -10.707 -2.210 -3.769 1.00 94.69 88 ALA A O 1
ATOM 725 N N . ALA A 1 89 ? -8.919 -3.479 -3.404 1.00 92.94 89 ALA A N 1
ATOM 726 C CA . ALA A 1 89 ? -9.590 -4.730 -3.756 1.00 92.94 89 ALA A CA 1
ATOM 727 C C . ALA A 1 89 ? -10.185 -5.456 -2.537 1.00 92.94 89 ALA A C 1
ATOM 729 O O . ALA A 1 89 ? -11.084 -6.276 -2.698 1.00 92.94 89 ALA A O 1
ATOM 730 N N . ARG A 1 90 ? -9.671 -5.202 -1.326 1.00 91.44 90 ARG A N 1
ATOM 731 C CA . ARG A 1 90 ? -9.941 -6.037 -0.139 1.00 91.44 90 ARG A CA 1
ATOM 732 C C . ARG A 1 90 ? -10.655 -5.323 1.003 1.00 91.44 90 ARG A C 1
ATOM 734 O O . ARG A 1 90 ? -11.109 -5.990 1.927 1.00 91.44 90 ARG A O 1
ATOM 741 N N . THR A 1 91 ? -10.726 -3.998 0.973 1.00 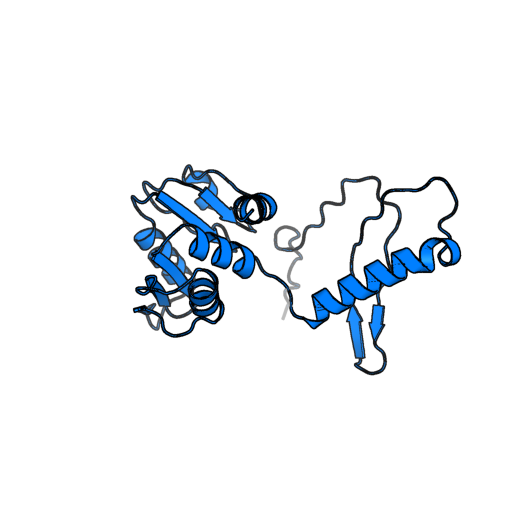93.88 91 THR A N 1
ATOM 742 C CA . THR A 1 91 ? -11.389 -3.206 2.009 1.00 93.88 91 THR A CA 1
ATOM 743 C C . THR A 1 91 ? -12.118 -2.014 1.401 1.00 93.88 91 THR A C 1
ATOM 745 O O . THR A 1 91 ? -11.787 -1.537 0.312 1.00 93.88 91 THR A O 1
ATOM 748 N N . ASP A 1 92 ? -13.116 -1.531 2.132 1.00 95.75 92 ASP A N 1
ATOM 749 C CA . ASP A 1 92 ? -13.830 -0.293 1.835 1.00 95.75 92 ASP A CA 1
ATOM 750 C C . ASP A 1 92 ? -13.277 0.891 2.627 1.00 95.75 92 ASP A C 1
ATOM 752 O O . ASP A 1 92 ? -13.668 2.019 2.363 1.00 95.75 92 ASP A O 1
ATOM 756 N N . GLU A 1 93 ? -12.366 0.662 3.574 1.00 96.50 93 GLU A N 1
ATOM 757 C CA . GLU A 1 93 ? -11.744 1.702 4.395 1.00 96.50 93 GLU A CA 1
ATOM 758 C C . GLU A 1 93 ? -10.220 1.661 4.263 1.00 96.50 93 GLU A C 1
ATOM 760 O O . GLU A 1 93 ? -9.593 0.623 4.493 1.00 96.50 93 GLU A O 1
ATOM 765 N N . VAL A 1 94 ? -9.619 2.801 3.909 1.00 97.19 94 VAL A N 1
ATOM 766 C CA . VAL A 1 94 ? -8.168 2.960 3.738 1.00 97.19 94 VAL A CA 1
ATOM 767 C C . VAL A 1 94 ? -7.701 4.235 4.428 1.00 97.19 94 VAL A C 1
ATOM 769 O O . VAL A 1 94 ? -8.234 5.314 4.183 1.00 97.19 94 VAL A O 1
ATOM 772 N N . ALA A 1 95 ? -6.672 4.128 5.266 1.00 96.50 95 ALA A N 1
ATOM 773 C CA . ALA A 1 95 ? -6.002 5.272 5.875 1.00 96.50 95 ALA A CA 1
ATOM 774 C C . ALA A 1 95 ? -4.601 5.440 5.274 1.00 96.50 95 ALA A C 1
ATOM 776 O O . ALA A 1 95 ? -3.883 4.460 5.084 1.00 96.50 95 ALA A O 1
ATOM 777 N N . VAL A 1 96 ? -4.211 6.679 4.974 1.00 94.81 96 VAL A N 1
ATOM 778 C CA . VAL A 1 96 ? -2.912 7.012 4.376 1.00 94.81 96 VAL A CA 1
ATOM 779 C C . VAL A 1 96 ? -2.262 8.103 5.211 1.00 94.81 96 VAL A C 1
ATOM 781 O O . VAL A 1 96 ? -2.767 9.225 5.270 1.00 94.81 96 VAL A O 1
ATOM 784 N N . SER A 1 97 ? -1.139 7.780 5.850 1.00 91.12 97 SER A N 1
ATOM 785 C CA . SER A 1 97 ? -0.323 8.776 6.544 1.00 91.12 97 SER A CA 1
ATOM 786 C C . SER A 1 97 ? 0.509 9.561 5.533 1.00 91.12 97 SER A C 1
ATOM 788 O O . SER A 1 97 ? 1.117 8.995 4.622 1.00 91.12 97 SER A O 1
ATOM 790 N N . ARG A 1 98 ? 0.493 10.883 5.675 1.00 86.88 98 ARG A N 1
ATOM 791 C CA . ARG A 1 98 ? 1.262 11.845 4.888 1.00 86.88 98 ARG A CA 1
ATOM 792 C C . ARG A 1 98 ? 2.026 12.742 5.849 1.00 86.88 98 ARG A C 1
ATOM 794 O O . ARG A 1 98 ? 1.681 12.844 7.016 1.00 86.88 98 ARG A O 1
ATOM 801 N N . ARG A 1 99 ? 2.989 13.498 5.324 1.00 80.75 99 ARG A N 1
ATOM 802 C CA . ARG A 1 99 ? 3.789 14.450 6.113 1.00 80.75 99 ARG A CA 1
ATOM 803 C C . ARG A 1 99 ? 2.960 15.384 7.010 1.00 80.75 99 ARG A C 1
ATOM 805 O O . ARG A 1 99 ? 3.414 15.735 8.087 1.00 80.75 99 ARG A O 1
ATOM 812 N N . HIS A 1 100 ? 1.780 15.804 6.559 1.00 81.31 100 HIS A N 1
ATOM 813 C CA . HIS A 1 100 ? 0.968 16.819 7.241 1.00 81.31 100 HIS A CA 1
ATOM 814 C C . HIS A 1 100 ? -0.326 16.276 7.852 1.00 81.31 100 HIS A C 1
ATOM 816 O O . HIS A 1 100 ? -1.089 17.048 8.425 1.00 81.31 100 HIS A O 1
ATOM 822 N N . GLY A 1 101 ? -0.592 14.975 7.747 1.00 89.81 101 GLY A N 1
ATOM 823 C CA . GLY A 1 101 ? -1.811 14.412 8.305 1.00 89.81 101 GLY A CA 1
ATOM 824 C C . GLY A 1 101 ? -2.087 12.978 7.891 1.00 89.81 101 GLY A C 1
ATOM 825 O O . GLY A 1 101 ? -1.513 12.439 6.940 1.00 89.81 101 GLY A O 1
ATOM 826 N N . LEU A 1 102 ? -3.035 12.377 8.600 1.00 92.62 102 LEU A N 1
ATOM 827 C CA . LEU A 1 102 ? -3.634 11.099 8.263 1.00 92.62 102 LEU A CA 1
ATOM 828 C C . LEU A 1 102 ? -4.944 11.353 7.515 1.00 92.62 102 LEU A C 1
ATOM 830 O O . LEU A 1 102 ? -5.904 11.878 8.078 1.00 92.62 102 LEU A O 1
ATOM 834 N N . VAL A 1 103 ? -5.005 10.940 6.252 1.00 95.56 103 VAL A N 1
ATOM 835 C CA . VAL A 1 103 ? -6.245 11.003 5.470 1.00 95.56 103 VAL A CA 1
ATOM 836 C C . VAL A 1 103 ? -6.928 9.645 5.433 1.00 95.56 103 VAL A C 1
ATOM 838 O O . VAL A 1 103 ? -6.268 8.604 5.455 1.00 95.56 103 VAL A O 1
ATOM 841 N N . ARG A 1 104 ? -8.257 9.649 5.354 1.00 97.06 104 ARG A N 1
ATOM 842 C CA . ARG A 1 104 ? -9.084 8.443 5.298 1.00 97.06 104 ARG A CA 1
ATOM 843 C C . ARG A 1 104 ? -9.941 8.445 4.041 1.00 97.06 104 ARG A C 1
ATOM 845 O O . ARG A 1 104 ? -10.451 9.481 3.622 1.00 97.06 104 ARG A O 1
ATOM 852 N N . TYR A 1 105 ? -10.091 7.260 3.474 1.00 98.00 105 TYR A N 1
ATOM 853 C CA . TYR A 1 105 ? -10.890 6.966 2.300 1.00 98.00 105 TYR A CA 1
ATOM 854 C C . TYR A 1 105 ? -11.908 5.892 2.656 1.00 98.00 105 TYR A C 1
ATOM 856 O O . TYR A 1 105 ? -11.532 4.853 3.202 1.00 98.00 105 TYR A O 1
ATOM 864 N N . ARG A 1 106 ? -13.172 6.128 2.317 1.00 97.69 106 ARG A N 1
ATOM 865 C CA . ARG A 1 106 ? -14.254 5.151 2.368 1.00 97.69 106 ARG A CA 1
ATOM 866 C C . ARG A 1 106 ? -14.792 4.937 0.961 1.00 97.69 106 ARG A C 1
ATOM 868 O O . ARG A 1 106 ? -15.086 5.918 0.282 1.00 97.69 106 ARG A O 1
ATOM 875 N N . ARG A 1 107 ? -14.932 3.691 0.512 1.00 97.38 107 ARG A N 1
ATOM 876 C CA . ARG A 1 107 ? -15.493 3.394 -0.810 1.00 97.38 107 ARG A CA 1
ATOM 877 C C . ARG A 1 107 ? -16.915 3.946 -0.916 1.00 97.38 107 ARG A C 1
ATOM 879 O O . ARG A 1 107 ? -17.760 3.675 -0.061 1.00 97.38 107 ARG A O 1
ATOM 886 N N . GLY A 1 108 ? -17.168 4.715 -1.971 1.00 94.75 108 GLY A N 1
ATOM 887 C CA . GLY A 1 108 ? -18.493 5.238 -2.284 1.00 94.75 108 GLY A CA 1
ATOM 888 C C . GLY A 1 108 ? -19.440 4.162 -2.824 1.00 94.75 108 GLY A C 1
ATOM 889 O O . GLY A 1 108 ? -19.017 3.147 -3.378 1.00 94.75 108 GLY A O 1
ATOM 890 N N . ALA A 1 109 ? -20.748 4.401 -2.714 1.00 93.19 109 ALA A N 1
ATOM 891 C CA . ALA A 1 109 ? -21.745 3.535 -3.338 1.00 93.19 109 ALA A CA 1
ATOM 892 C C . ALA A 1 109 ? -21.552 3.517 -4.868 1.00 93.19 109 ALA A C 1
ATOM 894 O O . ALA A 1 109 ? -21.549 4.566 -5.508 1.00 93.19 109 ALA A O 1
ATOM 895 N N . GLY A 1 110 ? -21.371 2.326 -5.446 1.00 92.38 110 GLY A N 1
ATOM 896 C CA . GLY A 1 110 ? -21.118 2.156 -6.882 1.00 92.38 110 GLY A CA 1
ATOM 897 C C . GLY A 1 110 ? -19.700 2.520 -7.344 1.00 92.38 110 GLY A C 1
ATOM 898 O O . GLY A 1 110 ? -19.434 2.480 -8.542 1.00 92.38 110 GLY A O 1
ATOM 899 N N . GLU A 1 111 ? -18.781 2.859 -6.432 1.00 96.19 111 GLU A N 1
ATOM 900 C CA . GLU A 1 111 ? -17.375 3.102 -6.770 1.00 96.19 111 GLU A CA 1
ATOM 901 C C . GLU A 1 111 ? -16.657 1.767 -7.019 1.00 96.19 111 GLU A C 1
ATOM 903 O O . GLU A 1 111 ? -16.407 0.988 -6.093 1.00 96.19 111 GLU A O 1
ATOM 908 N N . ASP A 1 112 ? -16.306 1.498 -8.279 1.00 96.19 112 ASP A N 1
ATOM 909 C CA . ASP A 1 112 ? -15.550 0.297 -8.626 1.00 96.19 112 ASP A CA 1
ATOM 910 C C . ASP A 1 112 ? -14.121 0.312 -8.036 1.00 96.19 112 ASP A C 1
ATOM 912 O O . ASP A 1 112 ? -13.585 1.339 -7.601 1.00 96.19 112 ASP A O 1
ATOM 916 N N . THR A 1 113 ? -13.479 -0.858 -8.010 1.00 95.00 113 THR A N 1
ATOM 917 C CA . THR A 1 113 ? -12.117 -1.033 -7.479 1.00 95.00 113 THR A CA 1
ATOM 918 C C . THR A 1 113 ? -11.093 -0.118 -8.143 1.00 95.00 113 THR A C 1
ATOM 920 O O . THR A 1 113 ? -10.227 0.423 -7.456 1.00 95.00 113 THR A O 1
ATOM 923 N N . ALA A 1 114 ? -11.182 0.097 -9.456 1.00 94.81 114 ALA A N 1
ATOM 924 C CA . ALA A 1 114 ? -10.225 0.920 -10.187 1.00 94.81 114 ALA A CA 1
ATOM 925 C C . ALA A 1 114 ? -10.403 2.415 -9.884 1.00 94.81 114 ALA A C 1
ATOM 927 O O . ALA A 1 114 ? -9.415 3.145 -9.758 1.00 94.81 114 ALA A O 1
ATOM 928 N N . ALA A 1 115 ? -11.645 2.870 -9.731 1.00 95.69 115 ALA A N 1
ATOM 929 C CA . ALA A 1 115 ? -11.997 4.218 -9.326 1.00 95.69 115 ALA A CA 1
ATOM 930 C C . ALA A 1 115 ? -11.509 4.500 -7.900 1.00 95.69 115 ALA A C 1
ATOM 932 O O . ALA A 1 115 ? -10.793 5.489 -7.701 1.00 95.69 115 ALA A O 1
ATOM 933 N N . PHE A 1 116 ? -11.775 3.589 -6.957 1.00 97.38 116 PHE A N 1
ATOM 934 C CA . PHE A 1 116 ? -11.318 3.716 -5.572 1.00 97.38 116 PHE A CA 1
ATOM 935 C C . PHE A 1 116 ? -9.788 3.699 -5.472 1.00 97.38 116 PHE A C 1
ATOM 937 O O . PHE A 1 116 ? -9.186 4.600 -4.881 1.00 97.38 116 PHE A O 1
ATOM 944 N N . ALA A 1 117 ? -9.130 2.757 -6.158 1.00 95.31 117 ALA A N 1
ATOM 945 C CA . ALA A 1 117 ? -7.672 2.697 -6.240 1.00 95.31 117 ALA A CA 1
ATOM 946 C C . ALA A 1 117 ? -7.08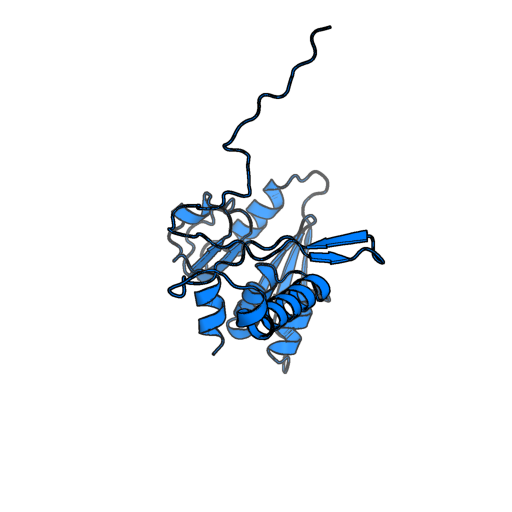1 3.986 -6.828 1.00 95.31 117 ALA A C 1
ATOM 948 O O . ALA A 1 117 ? -6.093 4.510 -6.318 1.00 95.31 117 ALA A O 1
ATOM 949 N N . ARG A 1 118 ? -7.680 4.547 -7.887 1.00 94.62 118 ARG A N 1
ATOM 950 C CA . ARG A 1 118 ? -7.228 5.811 -8.487 1.00 94.62 118 ARG A CA 1
ATOM 951 C C . ARG A 1 118 ? -7.388 6.985 -7.521 1.00 94.62 118 ARG A C 1
ATOM 953 O O . ARG A 1 118 ? -6.481 7.819 -7.454 1.00 94.62 118 ARG A O 1
ATOM 960 N N . ARG A 1 119 ? -8.497 7.061 -6.780 1.00 96.38 119 ARG A N 1
ATOM 961 C CA . ARG A 1 119 ? -8.760 8.127 -5.799 1.00 96.38 119 ARG A CA 1
ATOM 962 C C . ARG A 1 119 ? -7.721 8.119 -4.679 1.00 96.38 119 ARG A C 1
ATOM 964 O O . ARG A 1 119 ? -7.076 9.142 -4.449 1.00 96.38 119 ARG A O 1
ATOM 971 N N . ILE A 1 120 ? -7.466 6.945 -4.098 1.00 96.12 120 ILE A N 1
ATOM 972 C CA . ILE A 1 120 ? -6.413 6.756 -3.094 1.00 96.12 120 ILE A CA 1
ATOM 973 C C . ILE A 1 120 ? -5.046 7.084 -3.703 1.00 96.12 120 ILE A C 1
ATOM 975 O O . ILE A 1 120 ? -4.344 7.945 -3.185 1.00 96.12 120 ILE A O 1
ATOM 979 N N . ARG A 1 121 ? -4.681 6.469 -4.842 1.00 92.94 121 ARG A N 1
ATOM 980 C CA . ARG A 1 121 ? -3.354 6.606 -5.477 1.00 92.94 121 ARG A CA 1
ATOM 981 C C . ARG A 1 121 ? -2.994 8.050 -5.804 1.00 92.94 121 ARG A C 1
ATOM 983 O O . ARG A 1 121 ? -1.836 8.434 -5.660 1.00 92.94 121 ARG A O 1
ATOM 990 N N . THR A 1 122 ? -3.969 8.820 -6.287 1.00 92.31 122 THR A N 1
ATOM 991 C CA . THR A 1 122 ? -3.795 10.239 -6.640 1.00 92.31 122 THR A CA 1
ATOM 992 C C . THR A 1 122 ? -3.950 11.170 -5.449 1.00 92.31 122 THR A C 1
ATOM 994 O O . THR A 1 122 ? -3.764 12.376 -5.605 1.00 92.31 122 THR A O 1
ATOM 997 N N . LEU A 1 123 ? -4.251 10.622 -4.267 1.00 92.31 123 LEU A N 1
ATOM 998 C CA . LEU A 1 123 ? -4.337 11.359 -3.019 1.00 92.31 123 LEU A CA 1
ATOM 999 C C . LEU A 1 123 ? -5.423 12.457 -3.033 1.00 92.31 123 LEU A C 1
ATOM 1001 O O . LEU A 1 123 ? -5.346 13.406 -2.248 1.00 92.31 123 LEU A O 1
ATOM 1005 N N . ARG A 1 124 ? -6.449 12.318 -3.885 1.00 90.38 124 ARG A N 1
ATOM 1006 C CA . ARG A 1 124 ? -7.520 13.311 -4.101 1.00 90.38 124 ARG A CA 1
ATOM 1007 C C . ARG A 1 124 ? -8.784 12.963 -3.325 1.00 90.38 124 ARG A C 1
ATOM 1009 O O . ARG A 1 124 ? -9.053 11.785 -3.132 1.00 90.38 124 ARG A O 1
ATOM 1016 N N . THR A 1 125 ? -9.562 13.978 -2.934 1.00 92.62 125 THR A N 1
ATOM 1017 C CA . THR A 1 125 ? -10.904 13.834 -2.321 1.00 92.62 125 THR A CA 1
ATOM 1018 C C . THR A 1 125 ? -10.959 12.771 -1.206 1.00 92.62 125 THR A C 1
ATOM 1020 O O . THR A 1 125 ? -11.666 11.767 -1.364 1.00 92.62 125 THR A O 1
ATOM 1023 N N . PRO A 1 126 ? -10.154 12.915 -0.133 1.00 95.56 126 PRO A N 1
ATOM 1024 C CA . PRO A 1 126 ? -10.317 12.084 1.054 1.00 95.56 126 PRO A CA 1
ATOM 1025 C C . PRO A 1 126 ? -11.659 12.384 1.729 1.00 95.56 126 PRO A C 1
ATOM 1027 O O . PRO A 1 126 ? -12.175 13.496 1.631 1.00 95.56 126 PRO A O 1
ATOM 1030 N N . ASP A 1 127 ? -12.203 11.393 2.426 1.00 96.75 127 ASP A N 1
ATOM 1031 C CA . ASP A 1 127 ? -13.471 11.514 3.151 1.00 96.75 127 ASP A CA 1
ATOM 1032 C C . ASP A 1 127 ? -13.276 12.167 4.528 1.00 96.75 127 ASP A C 1
ATOM 1034 O O . ASP A 1 127 ? -14.181 12.806 5.057 1.00 96.75 127 ASP A O 1
ATOM 1038 N N . ALA A 1 128 ? -12.078 12.032 5.104 1.00 94.56 128 ALA A N 1
ATOM 1039 C CA . ALA A 1 128 ? -11.673 12.737 6.314 1.00 94.56 128 ALA A CA 1
ATOM 1040 C C . ALA A 1 128 ? -10.162 12.993 6.328 1.00 94.56 128 ALA A C 1
ATOM 1042 O O . ALA A 1 128 ? -9.380 12.217 5.770 1.00 94.56 128 ALA A O 1
ATOM 1043 N N . GLU A 1 129 ? -9.752 14.048 7.026 1.00 93.62 129 GLU A N 1
ATOM 1044 C CA . GLU A 1 129 ? -8.354 14.410 7.243 1.00 93.62 129 GLU A CA 1
ATOM 1045 C C . GLU A 1 129 ? -8.135 14.768 8.714 1.00 93.62 129 GLU A C 1
ATOM 1047 O O . GLU A 1 129 ? -8.885 15.540 9.306 1.00 93.62 129 GLU A O 1
ATOM 1052 N N . GLU A 1 130 ? -7.115 14.159 9.309 1.00 90.06 130 GLU A N 1
ATOM 1053 C CA . GLU A 1 130 ? -6.640 14.434 10.659 1.00 90.06 130 GLU A CA 1
ATOM 1054 C C . GLU A 1 130 ? -5.243 15.057 10.534 1.00 90.06 130 GLU A C 1
ATOM 1056 O O . GLU A 1 130 ? -4.291 14.331 10.225 1.00 90.06 130 GLU A O 1
ATOM 1061 N N . PRO A 1 131 ? -5.104 16.383 10.699 1.00 85.19 131 PRO A N 1
ATOM 1062 C CA . PRO A 1 131 ? -3.819 17.048 10.547 1.00 85.19 131 PRO A CA 1
ATOM 1063 C C . PRO A 1 131 ? -2.837 16.596 11.631 1.00 85.19 131 PRO A C 1
ATOM 1065 O O . PRO A 1 131 ? -3.209 16.381 12.785 1.00 85.19 131 PRO A O 1
ATOM 1068 N N . HIS A 1 132 ? -1.567 16.470 11.255 1.00 82.00 132 HIS A N 1
ATOM 1069 C CA . HIS A 1 132 ? -0.480 16.429 12.230 1.00 82.00 132 HIS A CA 1
ATOM 1070 C C . HIS A 1 132 ? -0.267 17.850 12.771 1.00 82.00 132 HIS A C 1
ATOM 1072 O O . HIS A 1 132 ? -0.562 18.828 12.079 1.00 82.00 132 HIS A O 1
ATOM 1078 N N . GLY A 1 133 ? 0.191 17.981 14.017 1.00 67.62 133 GLY A N 1
ATOM 1079 C CA . GLY A 1 133 ? 0.472 19.291 14.604 1.00 67.62 133 GLY A CA 1
ATOM 1080 C C . GLY A 1 133 ? 1.468 20.108 13.765 1.00 67.62 133 GLY A C 1
ATOM 1081 O O . GLY A 1 133 ? 2.253 19.589 12.972 1.00 67.62 133 GLY A O 1
ATOM 1082 N N . THR A 1 134 ? 1.446 21.430 13.913 1.00 59.06 134 THR A N 1
ATOM 1083 C CA . THR A 1 134 ? 2.341 22.332 13.164 1.00 59.06 134 THR A CA 1
ATOM 1084 C C . THR A 1 134 ? 3.797 22.280 13.638 1.00 59.06 134 THR A C 1
ATOM 1086 O O . THR A 1 134 ? 4.679 22.757 12.930 1.00 59.06 134 THR A O 1
ATOM 1089 N N . GLU A 1 135 ? 4.056 21.689 14.808 1.00 59.12 135 GLU A N 1
ATOM 1090 C CA . GLU A 1 135 ? 5.397 21.488 15.387 1.00 59.12 135 GLU A CA 1
ATOM 1091 C C . GLU A 1 135 ? 5.944 20.067 15.160 1.00 59.12 135 GLU A C 1
ATOM 1093 O O . GLU A 1 135 ? 7.004 19.698 15.666 1.00 59.12 135 GLU A O 1
ATOM 1098 N N . SER A 1 136 ? 5.214 19.251 14.405 1.00 54.72 136 SER A N 1
ATOM 1099 C CA . SER A 1 136 ? 5.384 17.805 14.385 1.00 54.72 136 SER A CA 1
ATOM 1100 C C . SER A 1 136 ? 6.542 17.338 13.505 1.00 54.72 136 SER A C 1
ATOM 1102 O O . SER A 1 136 ? 6.626 17.660 12.317 1.00 54.72 136 SER A O 1
ATOM 1104 N N . GLY A 1 137 ? 7.426 16.526 14.088 1.00 59.72 137 GLY A N 1
ATOM 1105 C CA . GLY A 1 137 ? 8.391 15.705 13.352 1.00 59.72 137 GLY A CA 1
ATOM 1106 C C . GLY A 1 137 ? 7.759 14.414 12.812 1.00 59.72 137 GLY A C 1
ATOM 1107 O O . GLY A 1 137 ? 6.565 14.174 12.983 1.00 59.72 137 GLY A O 1
ATOM 1108 N N . ASP A 1 138 ? 8.573 13.539 12.211 1.00 61.19 138 ASP A N 1
ATOM 1109 C CA . ASP A 1 138 ? 8.130 12.257 11.625 1.00 61.19 138 ASP A CA 1
ATOM 1110 C C . ASP A 1 138 ? 7.363 11.337 12.614 1.00 61.19 138 ASP A C 1
ATOM 1112 O O . ASP A 1 138 ? 6.616 10.454 12.189 1.00 61.19 138 ASP A O 1
ATOM 1116 N N . GLY A 1 139 ? 7.496 11.559 13.930 1.00 67.25 139 GLY A N 1
ATOM 1117 C CA . GLY A 1 139 ? 6.852 10.772 14.990 1.00 67.25 139 GLY A CA 1
ATOM 1118 C C . GLY A 1 139 ? 5.322 10.883 15.062 1.00 67.25 139 GLY A C 1
ATOM 1119 O O . GLY A 1 139 ? 4.660 9.905 15.410 1.00 67.25 139 GLY A O 1
ATOM 1120 N N . ASP A 1 140 ? 4.729 12.012 14.670 1.00 78.62 140 ASP A N 1
ATOM 1121 C CA . ASP A 1 140 ? 3.268 12.186 14.745 1.00 78.62 140 ASP A CA 1
ATOM 1122 C C . ASP A 1 140 ? 2.527 11.351 13.698 1.00 78.62 140 ASP A C 1
ATOM 1124 O O . ASP A 1 140 ? 1.427 10.846 13.949 1.00 78.62 140 ASP A O 1
ATOM 1128 N N . GLY A 1 141 ? 3.154 11.158 12.535 1.00 84.44 141 GLY A N 1
ATOM 1129 C CA . GLY A 1 141 ? 2.650 10.260 11.502 1.00 84.44 141 GLY A CA 1
ATOM 1130 C C . GLY A 1 141 ? 2.598 8.818 11.995 1.00 84.44 141 GLY A C 1
ATOM 1131 O O . GLY A 1 141 ? 1.584 8.142 11.810 1.00 84.44 141 GLY A O 1
ATOM 1132 N N . VAL A 1 142 ? 3.650 8.377 12.689 1.00 88.44 142 VAL A N 1
ATOM 1133 C CA . VAL A 1 142 ? 3.728 7.040 13.292 1.00 88.44 142 VAL A CA 1
ATOM 1134 C C . VAL A 1 142 ? 2.632 6.854 14.342 1.00 88.44 142 VAL A C 1
ATOM 1136 O O . VAL A 1 142 ? 1.831 5.929 14.219 1.00 88.44 142 VAL A O 1
ATOM 1139 N N . ALA A 1 143 ? 2.504 7.780 15.296 1.00 89.94 143 ALA A N 1
ATOM 1140 C CA . ALA A 1 143 ? 1.484 7.703 16.342 1.00 89.94 143 ALA A CA 1
ATOM 1141 C C . ALA A 1 143 ? 0.048 7.694 15.778 1.00 89.94 143 ALA A C 1
ATOM 1143 O O . ALA A 1 143 ? -0.838 7.006 16.293 1.00 89.94 143 ALA A O 1
ATOM 1144 N N . ALA A 1 144 ? -0.215 8.444 14.702 1.00 90.31 144 ALA A N 1
ATOM 1145 C CA . ALA A 1 144 ? -1.516 8.432 14.036 1.00 90.31 144 ALA A CA 1
ATOM 1146 C C . ALA A 1 144 ? -1.815 7.085 13.359 1.00 90.31 144 ALA A C 1
ATOM 1148 O O . ALA A 1 144 ? -2.938 6.585 13.460 1.00 90.31 144 ALA A O 1
ATOM 1149 N N . VAL A 1 145 ? -0.821 6.481 12.700 1.00 91.94 145 VAL A N 1
ATOM 1150 C CA . VAL A 1 145 ? -0.940 5.136 12.114 1.00 91.94 145 VAL A CA 1
ATOM 1151 C C . VAL A 1 145 ? -1.195 4.094 13.200 1.00 91.94 145 VAL A C 1
ATOM 1153 O O . VAL A 1 145 ? -2.096 3.269 13.048 1.00 91.94 145 VAL A O 1
ATOM 1156 N N . GLU A 1 146 ? -0.460 4.161 14.309 1.00 93.88 146 GLU A N 1
ATOM 1157 C CA . GLU A 1 146 ? -0.614 3.239 15.435 1.00 93.88 146 GLU A CA 1
ATOM 1158 C C . GLU A 1 146 ? -2.024 3.296 16.018 1.00 93.88 146 GLU A C 1
ATOM 1160 O O . GLU A 1 146 ? -2.695 2.267 16.107 1.00 93.88 146 GLU A O 1
ATOM 1165 N N . ARG A 1 147 ? -2.531 4.500 16.312 1.00 93.44 147 ARG A N 1
ATOM 1166 C CA . ARG A 1 147 ? -3.917 4.693 16.770 1.00 93.44 147 ARG A CA 1
ATOM 1167 C C . ARG A 1 147 ? -4.943 4.202 15.754 1.00 93.44 147 ARG A C 1
ATOM 1169 O O . ARG A 1 147 ? -5.965 3.639 16.137 1.00 93.44 147 ARG A O 1
ATOM 1176 N N . ALA A 1 148 ? -4.704 4.420 14.461 1.00 92.88 148 ALA A N 1
ATOM 1177 C CA . ALA A 1 148 ? -5.630 3.999 13.415 1.00 92.88 148 ALA A CA 1
ATOM 1178 C C . ALA A 1 148 ? -5.720 2.469 13.282 1.00 92.88 148 ALA A C 1
ATOM 1180 O O . ALA A 1 148 ? -6.800 1.966 12.949 1.00 92.88 148 ALA A O 1
ATOM 1181 N N . ALA A 1 149 ? -4.617 1.760 13.541 1.00 95.00 149 ALA A N 1
ATOM 1182 C CA . ALA A 1 149 ? -4.494 0.308 13.424 1.00 95.00 149 ALA A CA 1
ATOM 1183 C C . ALA A 1 149 ? -4.758 -0.460 14.734 1.00 95.00 149 ALA A C 1
ATOM 1185 O O . ALA A 1 149 ? -5.067 -1.651 14.676 1.00 95.00 149 ALA A O 1
ATOM 1186 N N . ALA A 1 150 ? -4.655 0.195 15.893 1.00 95.38 150 ALA A N 1
ATOM 1187 C CA . ALA A 1 150 ? -4.782 -0.442 17.201 1.00 95.38 150 ALA A CA 1
ATOM 1188 C C . ALA A 1 150 ? -6.079 -1.258 17.340 1.00 95.38 150 ALA A C 1
ATOM 1190 O O . ALA A 1 150 ? -7.173 -0.780 17.031 1.00 95.38 150 ALA A O 1
ATOM 1191 N N . GLY A 1 151 ? -5.949 -2.503 17.811 1.00 95.19 151 GLY A N 1
ATOM 1192 C CA . GLY A 1 151 ? -7.082 -3.409 18.037 1.00 95.19 151 GLY A CA 1
ATOM 1193 C C . GLY A 1 151 ? -7.804 -3.902 16.776 1.00 95.19 151 GLY A C 1
ATOM 1194 O O . GLY A 1 151 ? -8.884 -4.481 16.892 1.00 95.19 151 GLY A O 1
ATOM 1195 N N . LYS A 1 152 ? -7.260 -3.664 15.574 1.00 94.62 152 LYS A N 1
ATOM 1196 C CA . LYS A 1 152 ? -7.892 -4.042 14.300 1.00 94.62 152 LYS A CA 1
ATOM 1197 C C . LYS A 1 152 ? -7.129 -5.147 13.578 1.00 94.62 152 LYS A C 1
ATOM 1199 O O . LYS A 1 152 ? -5.937 -5.369 13.792 1.00 94.62 152 LYS A O 1
ATOM 1204 N N . ARG A 1 153 ? -7.830 -5.805 12.652 1.00 95.50 153 ARG A N 1
ATOM 1205 C CA . ARG A 1 153 ? -7.214 -6.624 11.606 1.00 95.50 153 ARG A CA 1
ATOM 1206 C C . ARG A 1 153 ? -6.889 -5.738 10.405 1.00 95.50 153 ARG A C 1
ATOM 1208 O O . ARG A 1 153 ? -7.807 -5.179 9.812 1.00 95.50 153 ARG A O 1
ATOM 1215 N N . VAL A 1 154 ? -5.614 -5.607 10.045 1.00 95.25 154 VAL A N 1
ATOM 1216 C CA . VAL A 1 154 ? -5.153 -4.667 9.008 1.00 95.25 154 VAL A CA 1
ATOM 1217 C C . VAL A 1 154 ? -4.160 -5.304 8.037 1.00 95.25 154 VAL A C 1
ATOM 1219 O O . VAL A 1 154 ? -3.497 -6.295 8.344 1.00 95.25 154 VAL A O 1
ATOM 1222 N N . LEU A 1 155 ? -4.051 -4.703 6.852 1.00 94.44 155 LEU A N 1
ATOM 1223 C CA . LEU A 1 155 ? -2.820 -4.733 6.069 1.00 94.44 155 LEU A CA 1
ATOM 1224 C C . LEU A 1 155 ? -2.074 -3.430 6.357 1.00 94.44 155 LEU A C 1
ATOM 1226 O O . LEU A 1 155 ? -2.562 -2.358 5.997 1.00 94.44 155 LEU A O 1
ATOM 1230 N N . LEU A 1 156 ? -0.899 -3.517 6.979 1.00 94.75 156 LEU A N 1
ATOM 1231 C CA . LEU A 1 156 ? -0.025 -2.364 7.169 1.00 94.75 156 LEU A CA 1
ATOM 1232 C C . LEU A 1 156 ? 1.027 -2.332 6.055 1.00 94.75 156 LEU A C 1
ATOM 1234 O O . LEU A 1 156 ? 1.865 -3.227 5.969 1.00 94.75 156 LEU A O 1
ATOM 1238 N N . ALA A 1 157 ? 0.982 -1.314 5.195 1.00 92.81 157 ALA A N 1
ATOM 1239 C CA . ALA A 1 157 ? 1.955 -1.112 4.122 1.00 92.81 157 ALA A CA 1
ATOM 1240 C C . ALA A 1 157 ? 2.838 0.103 4.438 1.00 92.81 157 ALA A C 1
ATOM 1242 O O . ALA A 1 157 ? 2.381 1.241 4.343 1.00 92.81 157 ALA A O 1
ATOM 1243 N N . VAL A 1 158 ? 4.095 -0.130 4.825 1.00 88.88 158 VAL A N 1
ATOM 1244 C CA . VAL A 1 158 ? 5.000 0.921 5.324 1.00 88.88 158 VAL A CA 1
ATOM 1245 C C . VAL A 1 158 ? 6.341 0.928 4.595 1.00 88.88 158 VAL A C 1
ATOM 1247 O O . VAL A 1 158 ? 6.869 -0.107 4.200 1.00 88.88 158 VAL A O 1
ATOM 1250 N N . VAL A 1 159 ? 6.931 2.108 4.403 1.00 82.31 159 VAL A N 1
ATOM 1251 C CA . VAL A 1 159 ? 8.293 2.203 3.848 1.00 82.31 159 VAL A CA 1
ATOM 1252 C C . VAL A 1 159 ? 9.308 1.810 4.923 1.00 82.31 159 VAL A C 1
ATOM 1254 O O . VAL A 1 159 ? 10.087 0.876 4.722 1.00 82.31 159 VAL A O 1
ATOM 1257 N N . ASN A 1 160 ? 9.239 2.472 6.081 1.00 76.75 160 ASN A N 1
ATOM 1258 C CA . ASN A 1 160 ? 10.013 2.140 7.273 1.00 76.75 160 ASN A CA 1
ATOM 1259 C C . ASN A 1 160 ? 9.095 1.463 8.296 1.00 76.75 160 ASN A C 1
ATOM 1261 O O . ASN A 1 160 ? 7.984 1.940 8.525 1.00 76.75 160 ASN A O 1
ATOM 1265 N N . GLY A 1 161 ? 9.546 0.371 8.911 1.00 76.75 161 GLY A N 1
ATOM 1266 C CA . GLY A 1 161 ? 8.789 -0.392 9.909 1.00 76.75 161 GLY A CA 1
ATOM 1267 C C . GLY A 1 161 ? 8.648 0.283 11.277 1.00 76.75 161 GLY A C 1
ATOM 1268 O O . GLY A 1 161 ? 8.592 -0.431 12.269 1.00 76.75 161 GLY A O 1
ATOM 1269 N N . ASP A 1 162 ? 8.631 1.615 11.338 1.00 88.56 162 ASP A N 1
ATOM 1270 C CA . ASP A 1 162 ? 8.778 2.399 12.573 1.00 88.56 162 ASP A CA 1
ATOM 1271 C C . ASP A 1 162 ? 7.530 2.372 13.476 1.00 88.56 162 ASP A C 1
ATOM 1273 O O . ASP A 1 162 ? 7.637 2.667 14.660 1.00 88.56 162 ASP A O 1
ATOM 1277 N N . ALA A 1 163 ? 6.366 1.988 12.942 1.00 91.12 163 ALA A N 1
ATOM 1278 C CA . ALA A 1 163 ? 5.120 1.874 13.702 1.00 91.12 163 ALA A CA 1
ATOM 1279 C C . ALA A 1 163 ? 5.016 0.550 14.468 1.00 91.12 163 ALA A C 1
ATOM 1281 O O . ALA A 1 163 ? 5.279 -0.511 13.906 1.00 91.12 163 ALA A O 1
ATOM 1282 N N . ALA A 1 164 ? 4.538 0.601 15.708 1.00 94.62 164 ALA A N 1
ATOM 1283 C CA . ALA A 1 164 ? 4.297 -0.555 16.564 1.00 94.62 164 ALA A CA 1
ATOM 1284 C C . ALA A 1 164 ? 2.870 -0.555 17.157 1.00 94.62 164 ALA A C 1
ATOM 1286 O O . ALA A 1 164 ? 2.699 -0.404 18.367 1.00 94.62 164 ALA A O 1
ATOM 1287 N N . PRO A 1 165 ? 1.813 -0.720 16.335 1.00 94.56 165 PRO A N 1
ATOM 1288 C CA . PRO A 1 165 ? 0.437 -0.695 16.824 1.00 94.56 165 PRO A CA 1
ATOM 1289 C C . PRO A 1 165 ? 0.153 -1.821 17.826 1.00 94.56 165 PRO A C 1
ATOM 1291 O O . PRO A 1 165 ? 0.457 -2.991 17.586 1.00 94.56 165 PRO A O 1
ATOM 1294 N N . GLU A 1 166 ? -0.507 -1.476 18.930 1.00 94.81 166 GLU A N 1
ATOM 1295 C CA . GLU A 1 166 ? -0.899 -2.440 19.956 1.00 94.81 166 GLU A CA 1
ATOM 1296 C C . GLU A 1 166 ? -2.096 -3.304 19.528 1.00 94.81 166 GLU A C 1
ATOM 1298 O O . GLU A 1 166 ? -3.048 -2.830 18.899 1.00 94.81 166 GLU A O 1
ATOM 1303 N N . LYS A 1 167 ? -2.090 -4.578 19.953 1.00 94.50 167 LYS A N 1
ATOM 1304 C CA . LYS A 1 167 ? -3.205 -5.534 19.776 1.00 94.50 167 LYS A CA 1
ATOM 1305 C C . LYS A 1 167 ? -3.684 -5.653 18.318 1.00 94.50 167 LYS A C 1
ATOM 1307 O O . LYS A 1 167 ? -4.870 -5.860 18.064 1.00 94.50 167 LYS A O 1
ATOM 1312 N N . VAL A 1 168 ? -2.775 -5.478 17.364 1.00 96.12 168 VAL A N 1
ATOM 1313 C CA . VAL A 1 168 ? -3.056 -5.565 15.929 1.00 96.12 168 VAL A CA 1
ATOM 1314 C C . VAL A 1 168 ? -3.017 -7.024 15.456 1.00 96.12 168 VAL A C 1
ATOM 1316 O O . VAL A 1 168 ? -2.344 -7.862 16.049 1.00 96.12 168 VAL A O 1
ATOM 1319 N N . SER A 1 169 ? -3.726 -7.337 14.373 1.00 96.44 169 SER A N 1
ATOM 1320 C CA . SER A 1 169 ? -3.612 -8.622 13.667 1.00 96.44 169 SER A CA 1
ATOM 1321 C C . SER A 1 169 ? -3.664 -8.423 12.151 1.00 96.44 169 SER A C 1
ATOM 1323 O O . SER A 1 169 ? -4.028 -7.349 11.669 1.00 96.44 169 SER A O 1
ATOM 1325 N N . GLY A 1 170 ? -3.329 -9.456 11.377 1.00 95.00 170 GLY A N 1
ATOM 1326 C CA . GLY A 1 170 ? -3.353 -9.408 9.916 1.00 95.00 170 GLY A CA 1
ATOM 1327 C C . GLY A 1 170 ? -1.953 -9.454 9.323 1.00 95.00 170 GLY A C 1
ATOM 1328 O O . GLY A 1 170 ? -1.156 -10.294 9.715 1.00 95.00 170 GLY A O 1
ATOM 1329 N N . THR A 1 171 ? -1.672 -8.581 8.359 1.00 94.94 171 THR A N 1
ATOM 1330 C CA . THR A 1 171 ? -0.463 -8.681 7.526 1.00 94.94 171 THR A CA 1
ATOM 1331 C C . THR A 1 171 ? 0.329 -7.381 7.492 1.00 94.94 171 THR A C 1
ATOM 1333 O O . THR A 1 171 ? -0.235 -6.291 7.607 1.00 94.94 171 THR A O 1
ATOM 1336 N N . VAL A 1 172 ? 1.641 -7.491 7.291 1.00 94.06 172 VAL A N 1
ATOM 1337 C CA . VAL A 1 172 ? 2.542 -6.353 7.099 1.00 94.06 172 VAL A CA 1
ATOM 1338 C C . VAL A 1 172 ? 3.349 -6.504 5.816 1.00 94.06 172 VAL A C 1
ATOM 1340 O O . VAL A 1 172 ? 4.038 -7.501 5.598 1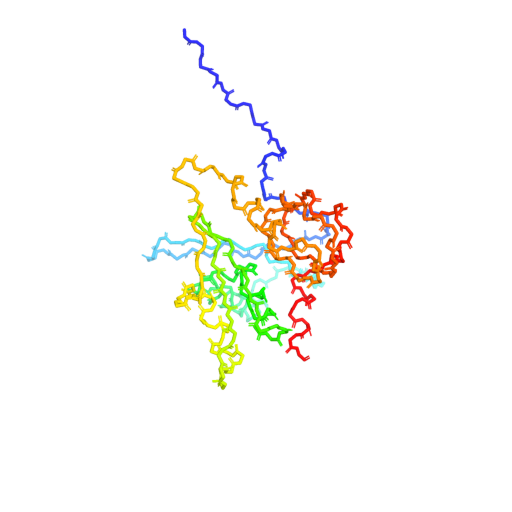.00 94.06 172 VAL A O 1
ATOM 1343 N N . TYR A 1 173 ? 3.305 -5.467 4.986 1.00 90.62 173 TYR A N 1
ATOM 1344 C CA . TYR A 1 173 ? 4.245 -5.257 3.899 1.00 90.62 173 TYR A CA 1
ATOM 1345 C C . TYR A 1 173 ? 5.149 -4.077 4.241 1.00 90.62 173 TYR A C 1
ATOM 1347 O O . TYR A 1 173 ? 4.677 -2.960 4.453 1.00 90.62 173 TYR A O 1
ATOM 1355 N N . ARG A 1 174 ? 6.463 -4.303 4.278 1.00 89.19 174 ARG A N 1
ATOM 1356 C CA . ARG A 1 174 ? 7.435 -3.239 4.544 1.00 89.19 174 ARG A CA 1
ATOM 1357 C C . ARG A 1 174 ? 8.700 -3.378 3.719 1.00 89.19 174 ARG A C 1
ATOM 1359 O O . ARG A 1 174 ? 9.134 -4.497 3.439 1.00 89.19 174 ARG A O 1
ATOM 1366 N N . LEU A 1 175 ? 9.318 -2.246 3.387 1.00 82.44 175 LEU A N 1
ATOM 1367 C CA . LEU A 1 175 ? 10.614 -2.243 2.707 1.00 82.44 175 LEU A CA 1
ATOM 1368 C C . LEU A 1 175 ? 11.770 -2.366 3.698 1.00 82.44 175 LEU A C 1
ATOM 1370 O O . LEU A 1 175 ? 12.660 -3.187 3.492 1.00 82.44 175 LEU A O 1
ATOM 1374 N N . LEU A 1 176 ? 11.743 -1.590 4.783 1.00 81.69 176 LEU A N 1
ATOM 1375 C CA . LEU A 1 176 ? 12.786 -1.607 5.807 1.00 81.69 176 LEU A CA 1
ATOM 1376 C C . LEU A 1 176 ? 12.265 -2.202 7.126 1.00 81.69 176 LEU A C 1
ATOM 1378 O O . LEU A 1 176 ? 11.103 -1.979 7.469 1.00 81.69 176 LEU A O 1
ATOM 1382 N N . PRO A 1 177 ? 13.078 -3.009 7.839 1.00 83.88 177 PRO A N 1
ATOM 1383 C CA . PRO A 1 177 ? 12.718 -3.564 9.146 1.00 83.88 177 PRO A CA 1
ATOM 1384 C C . PRO A 1 177 ? 12.571 -2.501 10.210 1.00 83.88 177 PRO A C 1
ATOM 1386 O O . PRO A 1 177 ? 13.106 -1.404 10.075 1.00 83.88 177 PRO A O 1
ATOM 1389 N N . GLY A 1 178 ? 11.831 -2.851 11.254 1.00 89.31 178 GLY A N 1
ATOM 1390 C CA . GLY A 1 178 ? 11.554 -1.953 12.361 1.00 89.31 178 GLY A CA 1
ATOM 1391 C C . GLY A 1 178 ? 10.601 -2.571 13.384 1.00 89.31 178 GLY A C 1
ATOM 1392 O O . GLY A 1 178 ? 10.234 -3.741 13.250 1.00 89.31 178 GLY A O 1
ATOM 1393 N N . PRO A 1 179 ? 10.207 -1.793 14.403 1.00 92.94 179 PRO A N 1
ATOM 1394 C CA . PRO A 1 179 ? 9.287 -2.196 15.467 1.00 92.94 179 PRO A CA 1
ATOM 1395 C C . PRO A 1 179 ? 8.059 -3.013 15.033 1.00 92.94 179 PRO A C 1
ATOM 1397 O O . PRO A 1 179 ? 7.688 -3.947 15.742 1.00 92.94 179 PRO A O 1
ATOM 1400 N N . VAL A 1 180 ? 7.485 -2.739 13.853 1.00 93.25 180 VAL A N 1
ATOM 1401 C CA . VAL A 1 180 ? 6.307 -3.458 13.324 1.00 93.25 180 VAL A CA 1
ATOM 1402 C C . VAL A 1 180 ? 6.498 -4.979 13.231 1.00 93.25 180 VAL A C 1
ATOM 1404 O O . VAL A 1 180 ? 5.533 -5.739 13.298 1.00 93.25 180 VAL A O 1
ATOM 1407 N N . ASP A 1 181 ? 7.743 -5.444 13.103 1.00 89.19 181 ASP A N 1
ATOM 1408 C CA . ASP A 1 181 ? 8.088 -6.869 13.066 1.00 89.19 181 ASP A CA 1
ATOM 1409 C C . ASP A 1 181 ? 7.762 -7.614 14.360 1.00 89.19 181 ASP A C 1
ATOM 1411 O O . ASP A 1 181 ? 7.524 -8.820 14.338 1.00 89.19 181 ASP A O 1
ATOM 1415 N N . GLY A 1 182 ? 7.748 -6.901 15.487 1.00 90.75 182 GLY A N 1
ATOM 1416 C CA . GLY A 1 182 ? 7.413 -7.452 16.797 1.00 90.75 182 GLY A CA 1
ATOM 1417 C C . GLY A 1 182 ? 5.912 -7.481 17.089 1.00 90.75 182 GLY A C 1
ATOM 1418 O O . GLY A 1 182 ? 5.515 -8.000 1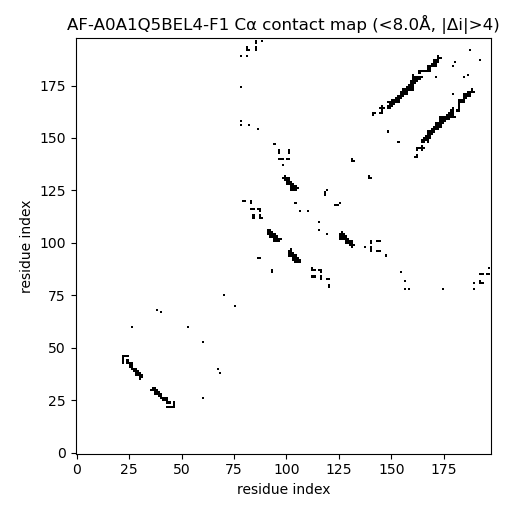8.127 1.00 90.75 182 GLY A O 1
ATOM 1419 N N . CYS A 1 183 ? 5.070 -6.940 16.203 1.00 92.44 183 CYS A N 1
ATOM 1420 C CA . CYS A 1 183 ? 3.639 -6.756 16.463 1.00 92.44 183 CYS A CA 1
ATOM 1421 C C . CYS A 1 183 ? 2.774 -7.997 16.186 1.00 92.44 183 CYS A C 1
ATOM 1423 O O . CYS A 1 183 ? 1.559 -7.924 16.341 1.00 92.44 183 CYS A O 1
ATOM 1425 N N . GLY A 1 184 ? 3.364 -9.119 15.757 1.00 89.75 184 GLY A N 1
ATOM 1426 C CA . GLY A 1 184 ? 2.619 -10.349 15.455 1.00 89.75 184 GLY A CA 1
ATOM 1427 C C . GLY A 1 184 ? 1.814 -10.301 14.148 1.00 89.75 184 GLY A C 1
ATOM 1428 O O . GLY A 1 184 ? 0.834 -11.027 14.008 1.00 89.75 184 GLY A O 1
ATOM 1429 N N . LEU A 1 185 ? 2.204 -9.436 13.204 1.00 94.50 185 LEU A N 1
ATOM 1430 C CA . LEU A 1 185 ? 1.641 -9.387 11.852 1.00 94.50 185 LEU A CA 1
ATOM 1431 C C . LEU A 1 185 ? 2.356 -10.374 10.926 1.00 94.50 185 LEU A C 1
ATOM 1433 O O . LEU A 1 185 ? 3.586 -10.444 10.916 1.00 94.50 185 LEU A O 1
ATOM 1437 N N . ASP A 1 186 ? 1.593 -11.065 10.081 1.00 94.06 186 ASP A N 1
ATOM 1438 C CA . ASP A 1 186 ? 2.144 -11.956 9.065 1.00 94.06 186 ASP A CA 1
ATOM 1439 C C . ASP A 1 186 ? 2.847 -11.135 7.980 1.00 94.06 186 ASP A C 1
ATOM 1441 O O . ASP A 1 186 ? 2.253 -10.274 7.319 1.00 94.06 186 ASP A O 1
ATOM 1445 N N . ARG A 1 187 ? 4.140 -11.383 7.785 1.00 91.69 187 ARG A N 1
ATOM 1446 C CA . ARG A 1 187 ? 4.917 -10.662 6.780 1.00 91.69 187 ARG A CA 1
ATOM 1447 C C . ARG A 1 187 ? 4.561 -11.152 5.379 1.00 91.69 187 ARG A C 1
ATOM 1449 O O . ARG A 1 187 ? 4.682 -12.337 5.090 1.00 91.69 187 ARG A O 1
ATOM 1456 N N . VAL A 1 188 ? 4.231 -10.212 4.499 1.00 89.25 188 VAL A N 1
ATOM 1457 C CA . VAL A 1 188 ? 4.002 -10.455 3.069 1.00 89.25 188 VAL A CA 1
ATOM 1458 C C . VAL A 1 188 ? 5.008 -9.671 2.225 1.00 89.25 188 VAL A C 1
ATOM 1460 O O . VAL A 1 188 ? 5.517 -8.628 2.642 1.00 89.25 188 VAL A O 1
ATOM 1463 N N . ALA A 1 189 ? 5.333 -10.181 1.042 1.00 82.81 189 ALA A N 1
ATOM 1464 C CA . ALA A 1 189 ? 6.192 -9.553 0.047 1.00 82.81 189 ALA A CA 1
ATOM 1465 C C . ALA A 1 189 ? 5.373 -8.859 -1.056 1.00 82.81 189 ALA A C 1
ATOM 1467 O O . ALA A 1 189 ? 4.159 -9.013 -1.167 1.00 82.81 189 ALA A O 1
ATOM 1468 N N . ALA A 1 190 ? 6.063 -8.116 -1.930 1.00 74.38 190 ALA A N 1
ATOM 1469 C CA . ALA A 1 190 ? 5.435 -7.478 -3.090 1.00 74.38 190 ALA A CA 1
ATOM 1470 C C . ALA A 1 190 ? 4.728 -8.505 -3.990 1.00 74.38 190 ALA A C 1
ATOM 1472 O O . ALA A 1 190 ? 3.634 -8.248 -4.484 1.00 74.38 190 ALA A O 1
ATOM 1473 N N . GLY A 1 191 ? 5.362 -9.670 -4.175 1.00 74.31 191 GLY A N 1
ATOM 1474 C CA . GLY A 1 191 ? 4.817 -10.775 -4.959 1.00 74.31 191 GLY A CA 1
ATOM 1475 C C . GLY A 1 191 ? 3.505 -11.301 -4.386 1.00 74.31 191 GLY A C 1
ATOM 1476 O O . GLY A 1 191 ? 2.570 -11.505 -5.148 1.00 74.31 191 GLY A O 1
ATOM 1477 N N . ASP A 1 192 ? 3.394 -11.416 -3.060 1.00 81.62 192 ASP A N 1
ATOM 1478 C CA . ASP A 1 192 ? 2.175 -11.890 -2.394 1.00 81.62 192 ASP A CA 1
ATOM 1479 C C . ASP A 1 192 ? 1.010 -10.908 -2.583 1.00 81.62 192 ASP A C 1
ATOM 1481 O O . ASP A 1 192 ? -0.119 -11.323 -2.845 1.00 81.62 192 ASP A O 1
ATOM 1485 N N . LEU A 1 193 ? 1.288 -9.597 -2.514 1.00 80.75 193 LEU A N 1
ATOM 1486 C CA . LEU A 1 193 ? 0.279 -8.561 -2.762 1.00 80.75 193 LEU A CA 1
ATOM 1487 C C . LEU A 1 193 ? -0.226 -8.568 -4.207 1.00 80.75 193 LEU A C 1
ATOM 1489 O O . LEU A 1 193 ? -1.385 -8.251 -4.441 1.00 80.75 193 LEU A O 1
ATOM 1493 N N . VAL A 1 194 ? 0.637 -8.880 -5.176 1.00 77.50 194 VAL A N 1
ATOM 1494 C CA . VAL A 1 194 ? 0.244 -8.965 -6.590 1.00 77.50 194 VAL A CA 1
ATOM 1495 C C . VAL A 1 194 ? -0.484 -10.277 -6.868 1.00 77.50 194 VAL A C 1
ATOM 1497 O O . VAL A 1 194 ? -1.509 -10.268 -7.542 1.00 77.50 194 VAL A O 1
ATOM 1500 N N . ALA A 1 195 ? 0.002 -11.393 -6.321 1.00 75.44 195 ALA A N 1
ATOM 1501 C CA . ALA A 1 195 ? -0.611 -12.707 -6.486 1.00 75.44 195 ALA A CA 1
ATOM 1502 C C . ALA A 1 195 ? -2.044 -12.752 -5.938 1.00 75.44 195 ALA A C 1
ATOM 1504 O O . ALA A 1 195 ? -2.888 -13.454 -6.480 1.00 75.44 195 ALA A O 1
ATOM 1505 N N . SER A 1 196 ? -2.343 -11.970 -4.899 1.00 78.56 196 SER A N 1
ATOM 1506 C CA . SER A 1 196 ? -3.681 -11.904 -4.312 1.00 78.56 196 SER A CA 1
ATOM 1507 C C . SER A 1 196 ? -4.689 -11.071 -5.128 1.00 78.56 196 SER A C 1
ATOM 1509 O O . SER A 1 196 ? -5.867 -11.017 -4.763 1.00 78.56 196 SER A O 1
ATOM 1511 N N . LEU A 1 197 ? -4.258 -10.412 -6.211 1.00 73.44 197 LEU A N 1
ATOM 1512 C CA . LEU A 1 197 ? -5.127 -9.650 -7.119 1.00 73.44 197 LEU A CA 1
ATOM 1513 C C . LEU A 1 197 ? -5.667 -10.482 -8.298 1.00 73.44 197 LEU A C 1
ATOM 1515 O O . LEU A 1 197 ? -6.493 -9.956 -9.045 1.00 73.44 197 LEU A O 1
ATOM 1519 N N . GLY A 1 198 ? -5.182 -11.716 -8.484 1.00 57.88 198 GLY A N 1
ATOM 1520 C CA . GLY A 1 198 ? -5.576 -12.640 -9.558 1.00 57.88 198 GLY A CA 1
ATOM 1521 C C . GLY A 1 198 ? -6.656 -13.636 -9.162 1.00 57.88 198 GLY A C 1
ATOM 1522 O O . GLY A 1 198 ? -6.751 -13.964 -7.957 1.00 57.88 198 GLY A O 1
#

Radius of gyration: 21.58 Å; Cα contacts (8 Å, |Δi|>4): 234; chains: 1; bounding box: 61×47×52 Å